Protein AF-A0A972EHL6-F1 (afdb_monomer)

Foldseek 3Di:
DDDDDDDDAAADPQAFEAEVRDTDDPVPDDPPWDWDFDADPRHTRYIYTYDLKDKAKFWWADWDDDPPDQIKTWGAHPVRDIAIAGEDPQEFEEEVNHTDDPVVDDTGWIWMFIAHPRHTNYIYTYGQKDKFKFFFADWDPPPNFTWTFTQTPVRDTDIATEDSQAQEEEPNHGDDSVPADGQWIWIFMDRNRYTRYIYTYKDKDKAKAWFADWDDDDPPAWIWTWGQGPVRDIDIATHHQQAFEEEPNHTDDPVVDDGGWIWMFIDTRRHTRYIYTYQDWDWDKFKAFWQDDDPVQQWTWGLGPVRDIAIEHEDPQEFEAEQVGDTDDSVVDDGGFIKMFTWTDRPVHIYGNYIYTNGDD

Solvent-accessible surface area (backbone atoms only — not comparable to full-atom values): 19802 Å² total; per-residue (Å²): 138,86,76,82,84,82,81,88,66,55,70,44,96,83,40,50,32,24,49,71,85,37,83,49,60,79,86,74,64,56,94,87,55,63,67,51,70,45,72,56,99,71,29,30,49,34,38,46,29,57,68,71,67,43,77,47,63,31,24,33,58,52,72,48,80,43,91,91,49,82,26,34,41,33,35,24,35,94,84,68,51,78,46,74,31,40,51,53,97,77,36,44,38,24,50,77,87,38,84,50,60,78,86,76,61,53,72,51,18,37,31,40,38,34,26,42,94,52,38,37,50,34,36,45,33,41,69,34,60,46,79,48,52,33,31,31,68,42,76,43,72,63,96,80,51,38,32,42,31,30,39,31,82,90,71,48,76,48,76,36,41,45,44,98,80,36,48,42,27,46,73,91,37,82,52,59,79,85,74,63,52,63,45,18,37,34,44,37,35,23,52,69,73,32,29,47,32,40,42,32,33,80,43,74,51,75,51,56,29,28,31,71,45,74,46,80,45,69,87,91,48,51,35,39,36,30,35,35,27,88,88,71,51,72,48,79,45,57,42,49,95,82,36,45,36,26,47,76,90,37,86,48,54,82,87,70,65,55,74,54,23,34,33,43,34,41,28,49,47,80,43,42,49,34,34,44,31,36,86,50,76,43,80,43,78,48,53,29,33,29,71,40,74,37,84,92,73,34,36,39,28,29,39,29,90,86,73,49,77,45,71,33,36,51,58,96,77,40,45,36,27,42,71,87,64,48,80,56,54,76,87,77,60,52,73,55,21,30,35,39,32,40,22,36,39,65,88,84,56,32,37,39,50,31,38,33,35,70,41,81,108

Structure (mmCIF, N/CA/C/O backbone):
data_AF-A0A972EHL6-F1
#
_entry.id   AF-A0A972EHL6-F1
#
loop_
_atom_site.group_PDB
_atom_site.id
_atom_site.type_symbol
_atom_site.label_atom_id
_atom_site.label_alt_id
_atom_site.label_comp_id
_atom_site.label_asym_id
_atom_site.label_entity_id
_atom_site.label_seq_id
_atom_site.pdbx_PDB_ins_code
_atom_site.Cartn_x
_atom_site.Cartn_y
_atom_site.Cartn_z
_atom_site.occupancy
_atom_site.B_iso_or_equiv
_atom_site.auth_seq_id
_atom_site.auth_comp_id
_atom_site.auth_asym_id
_atom_site.auth_atom_id
_atom_site.pdbx_PDB_model_num
ATOM 1 N N . ARG A 1 1 ? 29.181 -8.803 -69.412 1.00 36.09 1 ARG A N 1
ATOM 2 C CA . ARG A 1 1 ? 27.821 -8.243 -69.214 1.00 36.09 1 ARG A CA 1
ATOM 3 C C . ARG A 1 1 ? 26.955 -9.363 -68.641 1.00 36.09 1 ARG A C 1
ATOM 5 O O . ARG A 1 1 ? 26.430 -10.142 -69.418 1.00 36.09 1 ARG A O 1
ATOM 12 N N . GLY A 1 2 ? 26.921 -9.531 -67.318 1.00 37.41 2 GLY A N 1
ATOM 13 C CA . GLY A 1 2 ? 26.070 -10.534 -66.666 1.00 37.41 2 GLY A CA 1
ATOM 14 C C . GLY A 1 2 ? 24.736 -9.889 -66.317 1.00 37.41 2 GLY A C 1
ATOM 15 O O . GLY A 1 2 ? 24.702 -9.031 -65.443 1.00 37.41 2 GLY A O 1
ATOM 16 N N . GLY A 1 3 ? 23.680 -10.210 -67.062 1.00 39.47 3 GLY A N 1
ATOM 17 C CA . GLY A 1 3 ? 22.327 -9.762 -66.738 1.00 39.47 3 GLY A CA 1
ATOM 18 C C . GLY A 1 3 ? 21.777 -10.606 -65.594 1.00 39.47 3 GLY A C 1
ATOM 19 O O . GLY A 1 3 ? 21.871 -11.831 -65.647 1.00 39.47 3 GLY A O 1
ATOM 20 N N . SER A 1 4 ? 21.225 -9.975 -64.558 1.00 49.28 4 SER A N 1
ATOM 21 C CA . SER A 1 4 ? 20.415 -10.695 -63.581 1.00 49.28 4 SER A CA 1
ATOM 22 C C . SER A 1 4 ? 19.128 -11.134 -64.281 1.00 49.28 4 SER A C 1
ATOM 24 O O . SER A 1 4 ? 18.338 -10.303 -64.731 1.00 49.28 4 SER A O 1
ATOM 26 N N . ASN A 1 5 ? 18.923 -12.444 -64.427 1.00 64.94 5 ASN A N 1
ATOM 27 C CA . ASN A 1 5 ? 17.635 -12.950 -64.882 1.00 64.94 5 ASN A CA 1
ATOM 28 C C . ASN A 1 5 ? 16.606 -12.645 -63.792 1.00 64.94 5 ASN A C 1
ATOM 30 O O . ASN A 1 5 ? 16.679 -13.181 -62.688 1.00 64.94 5 ASN A O 1
ATOM 34 N N . ARG A 1 6 ? 15.665 -11.751 -64.099 1.00 73.56 6 ARG A N 1
ATOM 35 C CA . ARG A 1 6 ? 14.461 -11.552 -63.294 1.00 73.56 6 ARG A CA 1
ATOM 36 C C . ARG A 1 6 ? 13.403 -12.534 -63.771 1.00 73.56 6 ARG A C 1
ATOM 38 O O . ARG A 1 6 ? 13.025 -12.499 -64.938 1.00 73.56 6 ARG A O 1
ATOM 45 N N . PHE A 1 7 ? 12.917 -13.356 -62.853 1.00 80.56 7 PHE A N 1
ATOM 46 C CA . PHE A 1 7 ? 11.726 -14.172 -63.040 1.00 80.56 7 PHE A CA 1
ATOM 47 C C . PHE A 1 7 ? 10.584 -13.519 -62.265 1.00 80.56 7 PHE A C 1
ATOM 49 O O . PHE A 1 7 ? 10.786 -13.048 -61.146 1.00 80.56 7 PHE A O 1
ATOM 56 N N . ILE A 1 8 ? 9.414 -13.434 -62.889 1.00 87.00 8 ILE A N 1
ATOM 57 C CA . ILE A 1 8 ? 8.195 -12.916 -62.272 1.00 87.00 8 ILE A CA 1
ATOM 58 C C . ILE A 1 8 ? 7.223 -14.089 -62.237 1.00 87.00 8 ILE A C 1
ATOM 60 O O . ILE A 1 8 ? 6.944 -14.673 -63.282 1.00 87.00 8 ILE A O 1
ATOM 64 N N . HIS A 1 9 ? 6.754 -14.429 -61.042 1.00 89.75 9 HIS A N 1
ATOM 65 C CA . HIS A 1 9 ? 5.778 -15.485 -60.802 1.00 89.75 9 HIS A CA 1
ATOM 66 C C . HIS A 1 9 ? 4.610 -14.907 -60.013 1.00 89.75 9 HIS A C 1
ATOM 68 O O . HIS A 1 9 ? 4.815 -14.066 -59.135 1.00 89.75 9 HIS A O 1
ATOM 74 N N . GLU A 1 10 ? 3.402 -15.358 -60.332 1.00 92.06 10 GLU A N 1
ATOM 75 C CA . GLU A 1 10 ? 2.233 -15.107 -59.495 1.00 92.06 10 GLU A CA 1
ATOM 76 C C . GLU A 1 10 ? 2.292 -16.016 -58.263 1.00 92.06 10 GLU A C 1
ATOM 78 O O . GLU A 1 10 ? 2.801 -17.138 -58.329 1.00 92.06 10 GLU A O 1
ATOM 83 N N . ILE A 1 11 ? 1.811 -15.510 -57.131 1.00 92.56 11 ILE A N 1
ATOM 84 C CA . ILE A 1 11 ? 1.684 -16.280 -55.893 1.00 92.56 11 ILE A CA 1
ATOM 85 C C . ILE A 1 11 ? 0.252 -16.798 -55.846 1.00 92.56 11 ILE A C 1
ATOM 87 O O . ILE A 1 11 ? -0.682 -16.007 -55.991 1.00 92.56 11 ILE A O 1
ATOM 91 N N . ASP A 1 12 ? 0.092 -18.110 -55.684 1.00 94.50 12 ASP A N 1
ATOM 92 C CA . ASP A 1 12 ? -1.223 -18.722 -55.527 1.00 94.50 12 ASP A CA 1
ATOM 93 C C . ASP A 1 12 ? -1.923 -18.138 -54.287 1.00 94.50 12 ASP A C 1
ATOM 95 O O . ASP A 1 12 ? -1.294 -17.908 -53.252 1.00 94.50 12 ASP A O 1
ATOM 99 N N . SER A 1 13 ? -3.229 -17.889 -54.375 1.00 91.19 13 SER A N 1
ATOM 100 C CA . SER A 1 13 ? -4.024 -17.403 -53.242 1.00 91.19 13 SER A CA 1
ATOM 101 C C . SER A 1 13 ? -4.032 -18.358 -52.043 1.00 91.19 13 SER A C 1
ATOM 103 O O . SER A 1 13 ? -4.272 -17.915 -50.923 1.00 91.19 13 SER A O 1
ATOM 105 N N . GLU A 1 14 ? -3.778 -19.648 -52.272 1.00 92.44 14 GLU A N 1
ATOM 106 C CA . GLU A 1 14 ? -3.681 -20.685 -51.241 1.00 92.44 14 GLU A CA 1
ATOM 107 C C . GLU A 1 14 ? -2.227 -21.002 -50.852 1.00 92.44 14 GLU A C 1
ATOM 109 O O . GLU A 1 14 ? -1.981 -21.947 -50.100 1.00 92.44 14 GLU A O 1
ATOM 114 N N . ALA A 1 15 ? -1.252 -20.227 -51.344 1.00 93.06 15 ALA A N 1
ATOM 115 C CA . ALA A 1 15 ? 0.153 -20.498 -51.088 1.00 93.06 15 ALA A CA 1
ATOM 116 C C . ALA A 1 15 ? 0.483 -20.471 -49.589 1.00 93.06 15 ALA A C 1
ATOM 118 O O . ALA A 1 15 ? 0.131 -19.535 -48.864 1.00 93.06 15 ALA A O 1
ATOM 119 N N . VAL A 1 16 ? 1.229 -21.474 -49.121 1.00 93.81 16 VAL A N 1
ATOM 120 C CA . VAL A 1 16 ? 1.653 -21.545 -47.720 1.00 93.81 16 VAL A CA 1
ATOM 121 C C . VAL A 1 16 ? 2.981 -20.818 -47.553 1.00 93.81 16 VAL A C 1
ATOM 123 O O . VAL A 1 16 ? 4.000 -21.177 -48.144 1.00 93.81 16 VAL A O 1
ATOM 126 N N . ILE A 1 17 ? 2.985 -19.781 -46.720 1.00 94.25 17 ILE A N 1
ATOM 127 C CA . ILE A 1 17 ? 4.158 -18.935 -46.502 1.00 94.25 17 ILE A CA 1
ATOM 128 C C . ILE A 1 17 ? 4.665 -19.147 -45.082 1.00 94.25 17 ILE A C 1
ATOM 130 O O . ILE A 1 17 ? 3.914 -19.032 -44.118 1.00 94.25 17 ILE A O 1
ATOM 134 N N . TYR A 1 18 ? 5.958 -19.432 -44.952 1.00 87.44 18 TYR A N 1
ATOM 135 C CA . TYR A 1 18 ? 6.657 -19.526 -43.681 1.00 87.44 18 TYR A CA 1
ATOM 136 C C . TYR A 1 18 ? 7.746 -18.462 -43.588 1.00 87.44 18 TYR A C 1
ATOM 138 O O . TYR A 1 18 ? 8.623 -18.413 -44.447 1.00 87.44 18 TYR A O 1
ATOM 146 N N . ILE A 1 19 ? 7.758 -17.681 -42.508 1.00 84.62 19 ILE A N 1
ATOM 147 C CA . ILE A 1 19 ? 8.884 -16.814 -42.135 1.00 84.62 19 ILE A CA 1
ATOM 148 C C . ILE A 1 19 ? 9.474 -17.352 -40.830 1.00 84.62 19 ILE A C 1
ATOM 150 O O . ILE A 1 19 ? 8.756 -17.515 -39.843 1.00 84.62 19 ILE A O 1
ATOM 154 N N . ASN A 1 20 ? 10.770 -17.682 -40.818 1.00 77.00 20 ASN A N 1
ATOM 155 C CA . ASN A 1 20 ? 11.446 -18.299 -39.663 1.00 77.00 20 ASN A CA 1
ATOM 156 C C . ASN A 1 20 ? 10.717 -19.557 -39.136 1.00 77.00 20 ASN A C 1
ATOM 158 O O . ASN A 1 20 ? 10.619 -19.791 -37.932 1.00 77.00 20 ASN A O 1
ATOM 162 N N . GLY A 1 21 ? 10.164 -20.360 -40.053 1.00 80.69 21 GLY A N 1
ATOM 163 C CA . GLY A 1 21 ? 9.460 -21.608 -39.736 1.00 80.69 21 GLY A CA 1
ATOM 164 C C . GLY A 1 21 ? 8.037 -21.446 -39.186 1.00 80.69 21 GLY A C 1
ATOM 165 O O . GLY A 1 21 ? 7.411 -22.452 -38.861 1.00 80.69 21 GLY A O 1
ATOM 166 N N . ARG A 1 22 ? 7.498 -20.221 -39.099 1.00 77.12 22 ARG A N 1
ATOM 167 C CA . ARG A 1 22 ? 6.109 -19.945 -38.685 1.00 77.12 22 ARG A CA 1
ATOM 168 C C . ARG A 1 22 ? 5.266 -19.502 -39.873 1.00 77.12 22 ARG A C 1
ATOM 170 O O . ARG A 1 22 ? 5.777 -18.773 -40.716 1.00 77.12 22 ARG A O 1
ATOM 177 N N . VAL A 1 23 ? 4.000 -19.923 -39.918 1.00 89.06 23 VAL A N 1
ATOM 178 C CA . VAL A 1 23 ? 3.047 -19.488 -40.953 1.00 89.06 23 VAL A CA 1
ATOM 179 C C . VAL A 1 23 ? 2.919 -17.963 -40.917 1.00 89.06 23 VAL A C 1
ATOM 181 O O . VAL A 1 23 ? 2.804 -17.380 -39.838 1.00 89.06 23 VAL A O 1
ATOM 184 N N . ALA A 1 24 ? 2.967 -17.337 -42.086 1.00 87.69 24 ALA A N 1
ATOM 185 C CA . ALA A 1 24 ? 2.974 -15.894 -42.280 1.00 87.69 24 ALA A CA 1
ATOM 186 C C . ALA A 1 24 ? 2.077 -15.501 -43.462 1.00 87.69 24 ALA A C 1
ATOM 188 O O . ALA A 1 24 ? 1.729 -16.335 -44.294 1.00 87.69 24 ALA A O 1
ATOM 189 N N . ALA A 1 25 ? 1.713 -14.223 -43.533 1.00 89.31 25 ALA A N 1
ATOM 190 C CA . ALA A 1 25 ? 1.002 -13.649 -44.670 1.00 89.31 25 ALA A CA 1
ATOM 191 C C . ALA A 1 25 ? 1.989 -13.121 -45.727 1.00 89.31 25 ALA A C 1
ATOM 193 O O . ALA A 1 25 ? 3.135 -12.787 -45.409 1.00 89.31 25 ALA A O 1
ATOM 194 N N . VAL A 1 26 ? 1.555 -13.019 -46.987 1.00 88.19 26 VAL A N 1
ATOM 195 C CA . VAL A 1 26 ? 2.417 -12.575 -48.100 1.00 88.19 26 VAL A CA 1
ATOM 196 C C . VAL A 1 26 ? 2.911 -11.141 -47.909 1.00 88.19 26 VAL A C 1
ATOM 198 O O . VAL A 1 26 ? 4.036 -10.815 -48.277 1.00 88.19 26 VAL A O 1
ATOM 201 N N . GLU A 1 27 ? 2.115 -10.303 -47.247 1.00 86.19 27 GLU A N 1
ATOM 202 C CA . GLU A 1 27 ? 2.430 -8.912 -46.922 1.00 86.19 27 GLU A CA 1
ATOM 203 C C . GLU A 1 27 ? 3.579 -8.784 -45.912 1.00 86.19 27 GLU A C 1
ATOM 205 O O . GLU A 1 27 ? 4.138 -7.701 -45.749 1.00 86.19 27 GLU A O 1
ATOM 210 N N . GLN A 1 28 ? 3.930 -9.874 -45.222 1.00 82.69 28 GLN A N 1
ATOM 211 C CA . GLN A 1 28 ? 5.040 -9.914 -44.269 1.00 82.69 28 GLN A CA 1
ATOM 212 C C . GLN A 1 28 ? 6.384 -10.242 -44.934 1.00 82.69 28 GLN A C 1
ATOM 214 O O . GLN A 1 28 ? 7.415 -10.175 -44.263 1.00 82.69 28 GLN A O 1
ATOM 219 N N . LEU A 1 29 ? 6.392 -10.597 -46.226 1.00 84.75 29 LEU A N 1
ATOM 220 C CA . LEU A 1 29 ? 7.622 -10.753 -46.998 1.00 84.75 29 LEU A CA 1
ATOM 221 C C . LEU A 1 29 ? 8.191 -9.382 -47.358 1.00 84.75 29 LEU A C 1
ATOM 223 O O . LEU A 1 29 ? 7.496 -8.508 -47.878 1.00 84.75 29 LEU A O 1
ATOM 227 N N . GLU A 1 30 ? 9.487 -9.207 -47.129 1.00 79.00 30 GLU A N 1
ATOM 228 C CA . GLU A 1 30 ? 10.168 -7.944 -47.394 1.00 79.00 30 GLU A CA 1
ATOM 229 C C . GLU A 1 30 ? 10.984 -8.019 -48.685 1.00 79.00 30 GLU A C 1
ATOM 231 O O . GLU A 1 30 ? 11.600 -9.028 -49.034 1.00 79.00 30 GLU A O 1
ATOM 236 N N . LYS A 1 31 ? 11.002 -6.919 -49.440 1.00 75.69 31 LYS A N 1
ATOM 237 C CA . LYS A 1 31 ? 11.790 -6.839 -50.670 1.00 75.69 31 LYS A CA 1
ATOM 238 C C . LYS A 1 31 ? 13.276 -7.013 -50.342 1.00 75.69 31 LYS A C 1
ATOM 240 O O . LYS A 1 31 ? 13.833 -6.228 -49.588 1.00 75.69 31 LYS A O 1
ATOM 245 N N . GLY A 1 32 ? 13.922 -7.983 -50.988 1.00 70.88 32 GLY A N 1
ATOM 246 C CA . GLY A 1 32 ? 15.333 -8.312 -50.749 1.00 70.88 32 GLY A CA 1
ATOM 247 C C . GLY A 1 32 ? 15.538 -9.483 -49.787 1.00 70.88 32 GLY A C 1
ATOM 248 O O . GLY A 1 32 ? 16.651 -9.991 -49.704 1.00 70.88 32 GLY A O 1
ATOM 249 N N . GLN A 1 33 ? 14.472 -9.960 -49.140 1.00 78.69 33 GLN A N 1
ATOM 250 C CA . GLN A 1 33 ? 14.504 -11.162 -48.318 1.00 78.69 33 GLN A CA 1
ATOM 251 C C . GLN A 1 33 ? 14.861 -12.390 -49.164 1.00 78.69 33 GLN A C 1
ATOM 253 O O . GLN A 1 33 ? 14.329 -12.590 -50.261 1.00 78.69 33 GLN A O 1
ATOM 258 N N . ILE A 1 34 ? 15.762 -13.227 -48.648 1.00 75.44 34 ILE A N 1
ATOM 259 C CA . ILE A 1 34 ? 16.083 -14.502 -49.284 1.00 75.44 34 ILE A CA 1
ATOM 260 C C . ILE A 1 34 ? 14.913 -15.453 -49.049 1.00 75.44 34 ILE A C 1
ATOM 262 O O . ILE A 1 34 ? 14.552 -15.767 -47.911 1.00 75.44 34 ILE A O 1
ATOM 266 N N . VAL A 1 35 ? 14.332 -15.926 -50.147 1.00 88.00 35 VAL A N 1
ATOM 267 C CA . VAL A 1 35 ? 13.221 -16.873 -50.128 1.00 88.00 35 VAL A CA 1
ATOM 268 C C . VAL A 1 35 ? 13.583 -18.131 -50.901 1.00 88.00 35 VAL A C 1
ATOM 270 O O . VAL A 1 35 ? 14.264 -18.089 -51.924 1.00 88.00 35 VAL A O 1
ATOM 273 N N . THR A 1 36 ? 13.088 -19.262 -50.419 1.00 89.56 36 THR A N 1
ATOM 274 C CA . THR A 1 36 ? 12.954 -20.487 -51.202 1.00 89.56 36 THR A CA 1
ATOM 275 C C . THR A 1 36 ? 11.487 -20.621 -51.577 1.00 89.56 36 THR A C 1
ATOM 277 O O . THR A 1 36 ? 10.641 -20.653 -50.686 1.00 89.56 36 THR A O 1
ATOM 280 N N . ALA A 1 37 ? 11.185 -20.688 -52.872 1.00 92.06 37 ALA A N 1
ATOM 281 C CA . ALA A 1 37 ? 9.823 -20.845 -53.371 1.00 92.06 37 ALA A CA 1
ATOM 282 C C . ALA A 1 37 ? 9.669 -22.182 -54.108 1.00 92.06 37 ALA A C 1
ATOM 284 O O . ALA A 1 37 ? 10.565 -22.577 -54.860 1.00 92.06 37 ALA A O 1
ATOM 285 N N . VAL A 1 38 ? 8.542 -22.862 -53.905 1.00 94.69 38 VAL A N 1
ATOM 286 C CA . VAL A 1 38 ? 8.113 -23.994 -54.738 1.00 94.69 38 VAL A CA 1
ATOM 287 C C . VAL A 1 38 ? 7.201 -23.442 -55.824 1.00 94.69 38 VAL A C 1
ATOM 289 O O . VAL A 1 38 ? 6.271 -22.694 -55.530 1.00 94.69 38 VAL A O 1
ATOM 292 N N . ILE A 1 39 ? 7.512 -23.766 -57.079 1.00 93.50 39 ILE A N 1
ATOM 293 C CA . ILE A 1 39 ? 6.766 -23.297 -58.247 1.00 93.50 39 ILE A CA 1
ATOM 294 C C . ILE A 1 39 ? 6.160 -24.510 -58.940 1.00 93.50 39 ILE A C 1
ATOM 296 O O . ILE A 1 39 ? 6.892 -25.359 -59.454 1.00 93.50 39 ILE A O 1
ATOM 300 N N . GLU A 1 40 ? 4.835 -24.554 -59.007 1.00 93.06 40 GLU A N 1
ATOM 301 C CA . GLU A 1 40 ? 4.077 -25.585 -59.710 1.00 93.06 40 GLU A CA 1
ATOM 302 C C . GLU A 1 40 ? 3.217 -24.923 -60.786 1.00 93.06 40 GLU A C 1
ATOM 304 O O . GLU A 1 40 ? 2.568 -23.911 -60.550 1.00 93.06 40 GLU A O 1
ATOM 309 N N . ASN A 1 41 ? 3.248 -25.447 -62.015 1.00 90.62 41 ASN A N 1
ATOM 310 C CA . ASN A 1 41 ? 2.484 -24.908 -63.152 1.00 90.62 41 ASN A CA 1
ATOM 311 C C . ASN A 1 41 ? 2.659 -23.392 -63.409 1.00 90.62 41 ASN A C 1
ATOM 313 O O . ASN A 1 41 ? 1.799 -22.758 -64.014 1.00 90.62 41 ASN A O 1
ATOM 317 N N . GLY A 1 42 ? 3.793 -22.815 -62.998 1.00 88.94 42 GLY A N 1
ATOM 318 C CA . GLY A 1 42 ? 4.123 -21.403 -63.211 1.00 88.94 42 GLY A CA 1
ATOM 319 C C . GLY A 1 42 ? 3.716 -20.454 -62.079 1.00 88.94 42 GLY A C 1
ATOM 320 O O . GLY A 1 42 ? 4.130 -19.294 -62.127 1.00 88.94 42 GLY A O 1
ATOM 321 N N . VAL A 1 43 ? 3.005 -20.943 -61.058 1.00 94.12 43 VAL A N 1
ATOM 322 C CA . VAL A 1 43 ? 2.611 -20.191 -59.854 1.00 94.12 43 VAL A CA 1
ATOM 323 C C . VAL A 1 43 ? 3.379 -20.675 -58.624 1.00 94.12 43 VAL A C 1
ATOM 325 O O . VAL A 1 43 ? 3.820 -21.823 -58.568 1.00 94.12 43 VAL A O 1
ATOM 328 N N . ILE A 1 44 ? 3.588 -19.794 -57.648 1.00 95.25 44 ILE A N 1
ATOM 329 C CA . ILE A 1 44 ? 4.235 -20.136 -56.377 1.00 95.25 44 ILE A CA 1
ATOM 330 C C . ILE A 1 44 ? 3.192 -20.729 -55.425 1.00 95.25 44 ILE A C 1
ATOM 332 O O . ILE A 1 44 ? 2.224 -20.046 -55.104 1.00 95.25 44 ILE A O 1
ATOM 336 N N . THR A 1 45 ? 3.421 -21.954 -54.945 1.00 95.62 45 THR A N 1
ATOM 337 C CA . THR A 1 45 ? 2.528 -22.675 -54.012 1.00 95.62 45 THR A CA 1
ATOM 338 C C . THR A 1 45 ? 3.052 -22.699 -52.575 1.00 95.62 45 THR A C 1
ATOM 340 O O . THR A 1 45 ? 2.275 -22.781 -51.630 1.00 95.62 45 THR A O 1
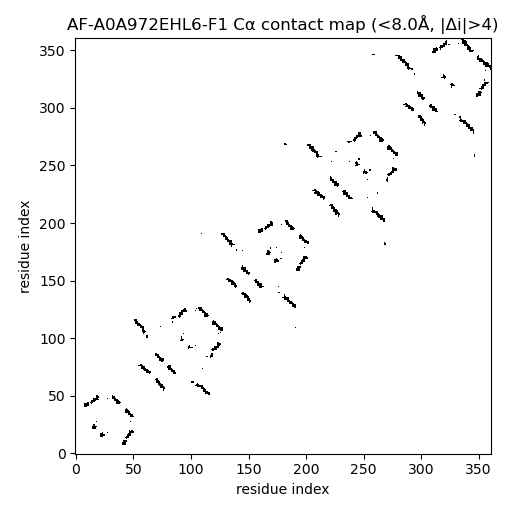ATOM 343 N N . ASP A 1 46 ? 4.366 -22.568 -52.385 1.00 94.50 46 ASP A N 1
ATOM 344 C CA . ASP A 1 46 ? 4.987 -22.499 -51.062 1.00 94.50 46 ASP A CA 1
ATOM 345 C C . ASP A 1 46 ? 6.121 -21.482 -51.054 1.00 94.50 46 ASP A C 1
ATOM 347 O O . ASP A 1 46 ? 6.945 -21.445 -51.973 1.00 94.50 46 ASP A O 1
ATOM 351 N N . ILE A 1 47 ? 6.221 -20.708 -49.974 1.00 93.69 47 ILE A N 1
ATOM 352 C CA . ILE A 1 47 ? 7.347 -19.806 -49.722 1.00 93.69 47 ILE A CA 1
ATOM 353 C C . ILE A 1 47 ? 7.918 -20.105 -48.343 1.00 93.69 47 ILE A C 1
ATOM 355 O O . ILE A 1 47 ? 7.220 -20.069 -47.336 1.00 93.69 47 ILE A O 1
ATOM 359 N N . LYS A 1 48 ? 9.226 -20.342 -48.274 1.00 89.88 48 LYS A N 1
ATOM 360 C CA . LYS A 1 48 ? 9.991 -20.351 -47.028 1.00 89.88 48 LYS A CA 1
ATOM 361 C C . LYS A 1 48 ? 10.981 -19.208 -47.065 1.00 89.88 48 LYS A C 1
ATOM 363 O O . LYS A 1 48 ? 11.896 -19.200 -47.885 1.00 89.88 48 LYS A O 1
ATOM 368 N N . ALA A 1 49 ? 10.804 -18.262 -46.165 1.00 85.81 49 ALA A N 1
ATOM 369 C CA . ALA A 1 49 ? 11.682 -17.129 -45.996 1.00 85.81 49 ALA A CA 1
ATOM 370 C C . ALA A 1 49 ? 12.352 -17.188 -44.622 1.00 85.81 49 ALA A C 1
ATOM 372 O O . ALA A 1 49 ? 11.773 -17.636 -43.626 1.00 85.81 49 ALA A O 1
ATOM 373 N N . LEU A 1 50 ? 13.590 -16.719 -44.570 1.00 69.62 50 LEU A N 1
ATOM 374 C CA . LEU A 1 50 ? 14.263 -16.406 -43.318 1.00 69.62 50 LEU A CA 1
ATOM 375 C C . LEU A 1 50 ? 14.217 -14.893 -43.151 1.00 69.62 50 LEU A C 1
ATOM 377 O O . LEU A 1 50 ? 14.338 -14.156 -44.127 1.00 69.62 50 LEU A O 1
ATOM 381 N N . SER A 1 51 ? 13.946 -14.420 -41.943 1.00 71.00 51 SER A N 1
ATOM 382 C CA . SER A 1 51 ? 14.103 -13.010 -41.615 1.00 71.00 51 SER A CA 1
ATOM 383 C C . SER A 1 51 ? 15.426 -12.856 -40.886 1.00 71.00 51 SER A C 1
ATOM 385 O O . SER A 1 51 ? 15.595 -13.427 -39.811 1.00 71.00 51 SER A O 1
ATOM 387 N N . ASP A 1 52 ? 16.326 -12.056 -41.453 1.00 72.19 52 ASP A N 1
ATOM 388 C CA . ASP A 1 52 ? 17.594 -11.671 -40.820 1.00 72.19 52 ASP A CA 1
ATOM 389 C C . ASP A 1 52 ? 17.398 -10.618 -39.714 1.00 72.19 52 ASP A C 1
ATOM 391 O O . ASP A 1 52 ? 18.367 -10.087 -39.169 1.00 72.19 52 ASP A O 1
ATOM 395 N N . LYS A 1 53 ? 16.137 -10.319 -39.359 1.00 79.19 53 LYS A N 1
ATOM 396 C CA . LYS A 1 53 ? 15.794 -9.440 -38.246 1.00 79.19 53 LYS A CA 1
ATOM 397 C C . LYS A 1 53 ? 16.277 -10.041 -36.936 1.00 79.19 53 LYS A C 1
ATOM 399 O O . LYS A 1 53 ? 15.847 -11.118 -36.523 1.00 79.19 53 LYS A O 1
ATOM 404 N N . LYS A 1 54 ? 17.128 -9.289 -36.260 1.00 88.44 54 LYS A N 1
ATOM 405 C CA . LYS A 1 54 ? 17.636 -9.561 -34.923 1.00 88.44 54 LYS A CA 1
ATOM 406 C C . LYS A 1 54 ? 17.050 -8.548 -33.952 1.00 88.44 54 LYS A C 1
ATOM 408 O O . LYS A 1 54 ? 16.637 -7.458 -34.350 1.00 88.44 54 LYS A O 1
ATOM 413 N N . ILE A 1 55 ? 17.010 -8.933 -32.683 1.00 92.12 55 ILE A N 1
ATOM 414 C CA . ILE A 1 55 ? 16.545 -8.091 -31.585 1.00 92.12 55 ILE A CA 1
ATOM 415 C C . ILE A 1 55 ? 17.687 -7.963 -30.584 1.00 92.12 55 ILE A C 1
ATOM 417 O O . ILE A 1 55 ? 18.315 -8.964 -30.238 1.00 92.12 55 ILE A O 1
ATOM 421 N N . LEU A 1 56 ? 17.958 -6.737 -30.152 1.00 95.44 56 LEU A N 1
ATOM 422 C CA . LEU A 1 56 ? 18.827 -6.436 -29.023 1.00 95.44 56 LEU A CA 1
ATOM 423 C C . LEU A 1 56 ? 18.025 -5.642 -27.994 1.00 95.44 56 LEU A C 1
ATOM 425 O O . LEU A 1 56 ? 17.496 -4.580 -28.316 1.00 95.44 56 LEU A O 1
ATOM 429 N N . GLU A 1 57 ? 17.967 -6.146 -26.770 1.00 96.31 57 GLU A N 1
ATOM 430 C CA . GLU A 1 57 ? 17.485 -5.399 -25.610 1.00 96.31 57 GLU A CA 1
ATOM 431 C C . GLU A 1 57 ? 18.685 -4.783 -24.885 1.00 96.31 57 GLU A C 1
ATOM 433 O O . GLU A 1 57 ? 19.748 -5.401 -24.793 1.00 96.31 57 GLU A O 1
ATOM 438 N N . GLY A 1 58 ? 18.537 -3.556 -24.396 1.00 96.50 58 GLY A N 1
ATOM 439 C CA . GLY A 1 58 ? 19.617 -2.864 -23.708 1.00 96.50 58 GLY A CA 1
ATOM 440 C C . GLY A 1 58 ? 19.255 -1.443 -23.305 1.00 96.50 58 GLY A C 1
ATOM 441 O O . GLY A 1 58 ? 18.087 -1.104 -23.134 1.00 96.50 58 GLY A O 1
ATOM 442 N N . TYR A 1 59 ? 20.277 -0.607 -23.177 1.00 97.25 59 TYR A N 1
ATOM 443 C CA . TYR A 1 59 ? 20.178 0.776 -22.730 1.00 97.25 59 TYR A CA 1
ATOM 444 C C . TYR A 1 59 ? 20.726 1.710 -23.802 1.00 97.25 59 TYR A C 1
ATOM 446 O O . TYR A 1 59 ? 21.834 1.511 -24.316 1.00 97.25 59 TYR A O 1
ATOM 454 N N . PHE A 1 60 ? 19.967 2.747 -24.144 1.00 97.62 60 PHE A N 1
ATOM 455 C CA . PHE A 1 60 ? 20.415 3.771 -25.074 1.00 97.62 60 PHE A CA 1
ATOM 456 C C . PHE A 1 60 ? 21.676 4.447 -24.530 1.00 97.62 60 PHE A C 1
ATOM 458 O O . PHE A 1 60 ? 21.700 4.914 -23.391 1.00 97.62 60 PHE A O 1
ATOM 465 N N . PHE A 1 61 ? 22.738 4.499 -25.335 1.00 95.88 61 PHE A N 1
ATOM 466 C CA . PHE A 1 61 ? 24.006 5.079 -24.902 1.00 95.88 61 PHE A CA 1
ATOM 467 C C . PHE A 1 61 ? 24.231 6.459 -25.514 1.00 95.88 61 PHE A C 1
ATOM 469 O O . PHE A 1 61 ? 24.326 7.443 -24.785 1.00 95.88 61 PHE A O 1
ATOM 476 N N . TYR A 1 62 ? 24.290 6.546 -26.843 1.00 94.19 62 TYR A N 1
ATOM 477 C CA . TYR A 1 62 ? 24.361 7.822 -27.551 1.00 94.19 62 TYR A CA 1
ATOM 478 C C . TYR A 1 62 ? 23.931 7.685 -29.014 1.00 94.19 62 TYR A C 1
ATOM 480 O O . TYR A 1 62 ? 23.935 6.599 -29.599 1.00 94.19 62 TYR A O 1
ATOM 488 N N . TYR A 1 63 ? 23.635 8.829 -29.626 1.00 93.38 63 TYR A N 1
ATOM 489 C CA . TYR A 1 63 ? 23.407 8.978 -31.057 1.00 93.38 63 TYR A CA 1
ATOM 490 C C . TYR A 1 63 ? 24.480 9.888 -31.664 1.00 93.38 63 TYR A C 1
ATOM 492 O O . TYR A 1 63 ? 24.702 11.003 -31.193 1.00 93.38 63 TYR A O 1
ATOM 500 N N . LEU A 1 64 ? 25.150 9.415 -32.715 1.00 88.44 64 LEU A N 1
ATOM 501 C CA . LEU A 1 64 ? 26.081 10.215 -33.506 1.00 88.44 64 LEU A CA 1
ATOM 502 C C . LEU A 1 64 ? 25.375 10.699 -34.765 1.00 88.44 64 LEU A C 1
ATOM 504 O O . LEU A 1 64 ? 25.182 9.942 -35.720 1.00 88.44 64 LEU A O 1
ATOM 508 N N . GLN A 1 65 ? 25.030 11.985 -34.769 1.00 79.62 65 GLN A N 1
ATOM 509 C CA . GLN A 1 65 ? 24.531 12.657 -35.957 1.00 79.62 65 GLN A CA 1
ATOM 510 C C . GLN A 1 65 ? 25.699 12.884 -36.918 1.00 79.62 65 GLN A C 1
ATOM 512 O O . GLN A 1 65 ? 26.587 13.702 -36.674 1.00 79.62 65 GLN A O 1
ATOM 517 N N . GLY A 1 66 ? 25.738 12.115 -38.000 1.00 68.06 66 GLY A N 1
ATOM 518 C CA . GLY A 1 66 ? 26.798 12.249 -38.982 1.00 68.06 66 GLY A CA 1
ATOM 519 C C . GLY A 1 66 ? 26.584 13.488 -39.848 1.00 68.06 66 GLY A C 1
ATOM 520 O O . GLY A 1 66 ? 25.643 13.545 -40.630 1.00 68.06 66 GLY A O 1
ATOM 521 N N . TYR A 1 67 ? 27.468 14.480 -39.724 1.00 57.06 67 TYR A N 1
ATOM 522 C CA . TYR A 1 67 ? 27.531 15.606 -40.670 1.00 57.06 67 TYR A CA 1
ATOM 523 C C . TYR A 1 67 ? 28.093 15.168 -42.041 1.00 57.06 67 TYR A C 1
ATOM 525 O O . TYR A 1 67 ? 27.725 15.741 -43.061 1.00 57.06 67 TYR A O 1
ATOM 533 N N . GLU A 1 68 ? 28.941 14.128 -42.067 1.00 61.16 68 GLU A N 1
ATOM 534 C CA . GLU A 1 68 ? 29.534 13.517 -43.279 1.00 61.16 68 GLU A CA 1
ATOM 535 C C . GLU A 1 68 ? 29.518 11.970 -43.255 1.00 61.16 68 GLU A C 1
ATOM 537 O O . GLU A 1 68 ? 30.036 11.315 -44.158 1.00 61.16 68 GLU A O 1
ATOM 542 N N . GLN A 1 69 ? 28.943 11.367 -42.209 1.00 66.00 69 GLN A N 1
ATOM 543 C CA . GLN A 1 69 ? 28.861 9.913 -42.016 1.00 66.00 69 GLN A CA 1
ATOM 544 C C . GLN A 1 69 ? 27.399 9.480 -41.894 1.00 66.00 69 GLN A C 1
ATOM 546 O O . GLN A 1 69 ? 26.533 10.292 -41.581 1.00 66.00 69 GLN A O 1
ATOM 551 N N . ILE A 1 70 ? 27.115 8.199 -42.131 1.00 76.44 70 ILE A N 1
ATOM 552 C CA . ILE A 1 70 ? 25.768 7.660 -41.907 1.00 76.44 70 ILE A CA 1
ATOM 553 C C . ILE A 1 70 ? 25.487 7.717 -40.395 1.00 76.44 70 ILE A C 1
ATOM 555 O O . ILE A 1 70 ? 26.344 7.263 -39.627 1.00 76.44 70 ILE A O 1
ATOM 559 N N . PRO A 1 71 ? 24.347 8.284 -39.952 1.00 90.75 71 PRO A N 1
ATOM 560 C CA . PRO A 1 71 ? 24.030 8.387 -38.537 1.00 90.75 71 PRO A CA 1
ATOM 561 C C . PRO A 1 71 ? 24.043 7.025 -37.847 1.00 90.75 71 PRO A C 1
ATOM 563 O O . PRO A 1 71 ? 23.618 6.018 -38.416 1.00 90.75 71 PRO A O 1
ATOM 566 N N . ARG A 1 72 ? 24.542 6.993 -36.610 1.00 93.44 72 ARG A N 1
ATOM 567 C CA . ARG A 1 72 ? 24.672 5.755 -35.835 1.00 93.44 72 ARG A CA 1
ATOM 568 C C . ARG A 1 72 ? 24.071 5.900 -34.451 1.00 93.44 72 ARG A C 1
ATOM 570 O O . ARG A 1 72 ? 24.292 6.904 -33.777 1.00 93.44 72 ARG A O 1
ATOM 577 N N . VAL A 1 73 ? 23.366 4.865 -34.016 1.00 95.81 73 VAL A N 1
ATOM 578 C CA . VAL A 1 73 ? 22.903 4.706 -32.635 1.00 95.81 73 VAL A CA 1
ATOM 579 C C . VAL A 1 73 ? 23.774 3.677 -31.927 1.00 95.81 73 VAL A C 1
ATOM 581 O O . VAL A 1 73 ? 24.140 2.660 -32.520 1.00 95.81 73 VAL A O 1
ATOM 584 N N . SER A 1 74 ? 24.131 3.950 -30.674 1.00 96.56 74 SER A N 1
ATOM 585 C CA . SER A 1 74 ? 24.826 3.002 -29.810 1.00 96.56 74 SER A CA 1
ATOM 586 C C . SER A 1 74 ? 23.936 2.575 -28.649 1.00 96.56 74 SER A C 1
ATOM 588 O O . SER A 1 74 ? 23.318 3.413 -27.990 1.00 96.56 74 SER A O 1
ATOM 590 N N . VAL A 1 75 ? 23.888 1.266 -28.408 1.00 97.62 75 VAL A N 1
ATOM 591 C CA . VAL A 1 75 ? 23.121 0.627 -27.334 1.00 97.62 75 VAL A CA 1
ATOM 592 C C . VAL A 1 75 ? 24.050 -0.277 -26.543 1.00 97.62 75 VAL A C 1
ATOM 594 O O . VAL A 1 75 ? 24.836 -1.014 -27.136 1.00 97.62 75 VAL A O 1
ATOM 597 N N . LYS A 1 76 ? 23.971 -0.211 -25.217 1.00 97.62 76 LYS A N 1
ATOM 598 C CA . LYS A 1 76 ? 24.688 -1.113 -24.314 1.00 97.62 76 LYS A CA 1
ATOM 599 C C . LYS A 1 76 ? 23.784 -2.264 -23.907 1.00 97.62 76 LYS A C 1
ATOM 601 O O . LYS A 1 76 ? 22.656 -2.013 -23.498 1.00 97.62 76 LYS A O 1
ATOM 606 N N . ASP A 1 77 ? 24.260 -3.495 -24.025 1.00 94.50 77 ASP A N 1
ATOM 607 C CA . ASP A 1 77 ?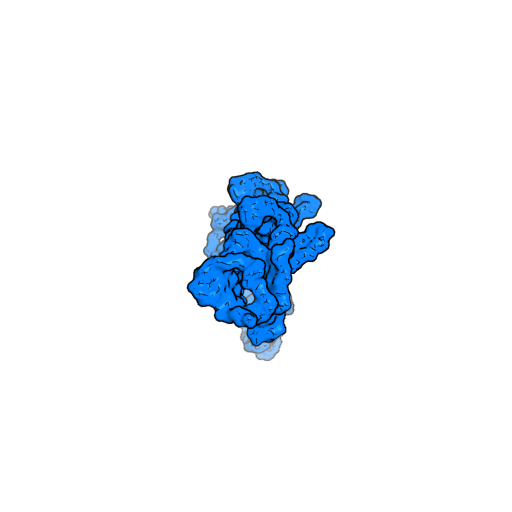 23.519 -4.655 -23.527 1.00 94.50 77 ASP A CA 1
ATOM 608 C C . ASP A 1 77 ? 23.637 -4.803 -21.996 1.00 94.50 77 ASP A C 1
ATOM 610 O O . ASP A 1 77 ? 24.231 -3.973 -21.301 1.00 94.50 77 ASP A O 1
ATOM 614 N N . ASP A 1 78 ? 23.051 -5.867 -21.455 1.00 91.00 78 ASP A N 1
ATOM 615 C CA . ASP A 1 78 ? 23.084 -6.213 -20.031 1.00 91.00 78 ASP A CA 1
ATOM 616 C C . ASP A 1 78 ? 24.493 -6.530 -19.490 1.00 91.00 78 ASP A C 1
ATOM 618 O O . ASP A 1 78 ? 24.710 -6.517 -18.276 1.00 91.00 78 ASP A O 1
ATOM 622 N N . ARG A 1 79 ? 25.464 -6.773 -20.378 1.00 93.12 79 ARG A N 1
ATOM 623 C CA . ARG A 1 79 ? 26.879 -7.025 -20.065 1.00 93.12 79 ARG A CA 1
ATOM 624 C C . ARG A 1 79 ? 27.747 -5.777 -20.258 1.00 93.12 79 ARG A C 1
ATOM 626 O O . ARG A 1 79 ? 28.972 -5.884 -20.207 1.00 93.12 79 ARG A O 1
ATOM 633 N N . ASP A 1 80 ? 27.126 -4.610 -20.446 1.00 92.56 80 ASP A N 1
ATOM 634 C CA . AS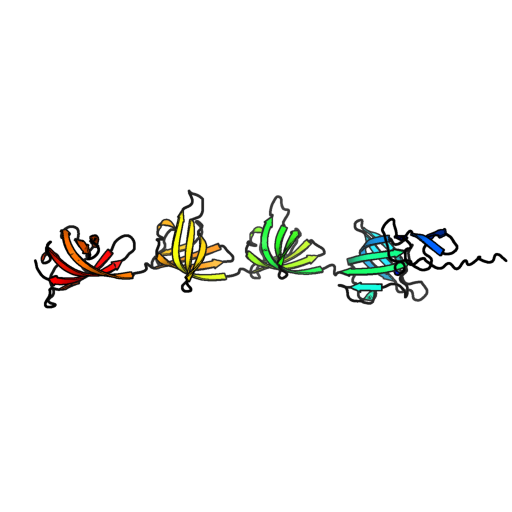P A 1 80 ? 27.771 -3.323 -20.741 1.00 92.56 80 ASP A CA 1
ATOM 635 C C . ASP A 1 80 ? 28.535 -3.301 -22.084 1.00 92.56 80 ASP A C 1
ATOM 637 O O . ASP A 1 80 ? 29.348 -2.406 -22.339 1.00 92.56 80 ASP A O 1
ATOM 641 N N . GLU A 1 81 ? 28.273 -4.266 -22.976 1.00 96.12 81 GLU A N 1
ATOM 642 C CA . GLU A 1 81 ? 28.871 -4.324 -24.309 1.00 96.12 81 GLU A CA 1
ATOM 643 C C . GLU A 1 81 ? 28.155 -3.336 -25.237 1.00 96.12 81 GLU A C 1
ATOM 645 O O . GLU A 1 81 ? 26.930 -3.341 -25.358 1.00 96.12 81 GLU A O 1
ATOM 650 N N . ALA A 1 82 ? 28.921 -2.460 -25.892 1.00 95.75 82 ALA A N 1
ATOM 651 C CA . ALA A 1 82 ? 28.373 -1.445 -26.782 1.00 95.75 82 ALA A CA 1
ATOM 652 C C . ALA A 1 82 ? 28.204 -1.985 -28.208 1.00 95.75 82 ALA A C 1
ATOM 654 O O . ALA A 1 82 ? 29.176 -2.321 -28.885 1.00 95.75 82 ALA A O 1
ATOM 655 N N . HIS A 1 83 ? 26.968 -1.961 -28.690 1.00 96.31 83 HIS A N 1
ATOM 656 C CA . HIS A 1 83 ? 26.582 -2.301 -30.055 1.00 96.31 83 HIS A CA 1
ATOM 657 C C . HIS A 1 83 ? 26.276 -1.018 -30.829 1.00 96.31 83 HIS A C 1
ATOM 659 O O . HIS A 1 83 ? 25.756 -0.055 -30.258 1.00 96.31 83 HIS A O 1
ATOM 665 N N . SER A 1 84 ? 26.621 -0.969 -32.118 1.00 95.25 84 SER A N 1
ATOM 666 C CA . SER A 1 84 ? 26.397 0.206 -32.969 1.00 95.25 84 SER A CA 1
ATOM 667 C C . SER A 1 84 ? 25.650 -0.169 -34.238 1.00 95.25 84 SER A C 1
ATOM 669 O O . SER A 1 84 ? 26.096 -1.040 -34.981 1.00 95.25 84 SER A O 1
ATOM 671 N N . PHE A 1 85 ? 24.567 0.556 -34.504 1.00 94.88 85 PHE A N 1
ATOM 672 C CA . PHE A 1 85 ? 23.685 0.332 -35.643 1.00 94.88 85 PHE A CA 1
ATOM 673 C C . PHE A 1 85 ? 23.571 1.590 -36.504 1.00 94.88 85 PHE A C 1
ATOM 675 O O . PHE A 1 85 ? 23.625 2.711 -35.991 1.00 94.88 85 PHE A O 1
ATOM 682 N N . LEU A 1 86 ? 23.406 1.401 -37.810 1.00 93.06 86 LEU A N 1
ATOM 683 C CA . LEU A 1 86 ? 23.066 2.443 -38.769 1.00 93.06 86 LEU A CA 1
ATOM 684 C C . LEU A 1 86 ? 21.612 2.878 -38.565 1.00 93.06 86 LEU A C 1
ATOM 686 O O . LEU A 1 86 ? 20.705 2.046 -38.520 1.00 93.06 86 LEU A O 1
ATOM 690 N N . LEU A 1 87 ? 21.400 4.188 -38.471 1.00 92.06 87 LEU A N 1
ATOM 691 C CA . LEU A 1 87 ? 20.081 4.804 -38.416 1.00 92.06 87 LEU A CA 1
ATOM 692 C C . LEU A 1 87 ? 19.820 5.518 -39.747 1.00 92.06 87 LEU A C 1
ATOM 694 O O . LEU A 1 87 ? 20.558 6.432 -40.122 1.00 92.06 87 LEU A O 1
ATOM 698 N N . THR A 1 88 ? 18.787 5.087 -40.463 1.00 87.56 88 THR A N 1
ATOM 699 C CA . THR A 1 88 ? 18.441 5.575 -41.805 1.00 87.56 88 THR A CA 1
ATOM 700 C C . THR A 1 88 ? 17.031 6.160 -41.811 1.00 87.56 88 THR A C 1
ATOM 702 O O . THR A 1 88 ? 16.300 6.069 -40.825 1.00 87.56 88 THR A O 1
ATOM 705 N N . ASP A 1 89 ? 16.604 6.715 -42.945 1.00 84.56 89 ASP A N 1
ATOM 706 C CA . ASP A 1 89 ? 15.238 7.229 -43.116 1.00 84.56 89 ASP A CA 1
ATOM 707 C C . ASP A 1 89 ? 14.157 6.131 -43.003 1.00 84.56 89 ASP A C 1
ATOM 709 O O . ASP A 1 89 ? 12.975 6.433 -42.831 1.00 84.56 89 ASP A O 1
ATOM 713 N N . ASN A 1 90 ? 14.542 4.852 -43.093 1.00 81.88 90 ASN A N 1
ATOM 714 C CA . ASN A 1 90 ? 13.631 3.718 -42.920 1.00 81.88 90 ASN A CA 1
ATOM 715 C C . ASN A 1 90 ? 13.452 3.318 -41.448 1.00 81.88 90 ASN A C 1
ATOM 717 O O . ASN A 1 90 ? 12.516 2.581 -41.121 1.00 81.88 90 ASN A O 1
ATOM 721 N N . SER A 1 91 ? 14.339 3.784 -40.568 1.00 89.25 91 SER A N 1
ATOM 722 C CA . SER A 1 91 ? 14.315 3.473 -39.146 1.00 89.25 91 SER A CA 1
ATOM 723 C C . SER A 1 91 ? 13.148 4.171 -38.451 1.00 89.25 91 SER A C 1
ATOM 725 O O . SER A 1 91 ? 12.890 5.357 -38.649 1.00 89.25 91 SER A O 1
ATOM 727 N N . ARG A 1 92 ? 12.442 3.439 -37.586 1.00 95.19 92 ARG A N 1
ATOM 728 C CA . ARG A 1 92 ? 11.330 3.986 -36.795 1.00 95.19 92 ARG A CA 1
ATOM 729 C C . ARG A 1 92 ? 11.676 3.979 -35.316 1.00 95.19 92 ARG A C 1
ATOM 731 O O . ARG A 1 92 ? 12.006 2.928 -34.776 1.00 95.19 92 ARG A O 1
ATOM 738 N N . VAL A 1 93 ? 11.562 5.126 -34.657 1.00 97.44 93 VAL A N 1
ATOM 739 C CA . VAL A 1 93 ? 11.851 5.269 -33.226 1.00 97.44 93 VAL A CA 1
ATOM 740 C C . VAL A 1 93 ? 10.566 5.606 -32.488 1.00 97.44 93 VAL A C 1
ATOM 742 O O . VAL A 1 93 ? 9.832 6.515 -32.880 1.00 97.44 93 VAL A O 1
ATOM 745 N N . TYR A 1 94 ? 10.294 4.856 -31.427 1.00 97.94 94 TYR A N 1
ATOM 746 C CA . TYR A 1 94 ? 9.137 5.040 -30.570 1.00 97.94 94 TYR A CA 1
ATOM 747 C C . TYR A 1 94 ? 9.590 5.207 -29.126 1.00 97.94 94 TYR A C 1
ATOM 749 O O . TYR A 1 94 ? 10.380 4.401 -28.645 1.00 97.94 94 TYR A O 1
ATOM 757 N N . PHE A 1 95 ? 9.049 6.197 -28.425 1.00 97.19 95 PHE A N 1
ATOM 758 C CA . PHE A 1 95 ? 9.206 6.360 -26.984 1.00 97.19 95 PHE A CA 1
ATOM 759 C C . PHE A 1 95 ? 7.831 6.269 -26.332 1.00 97.19 95 PHE A C 1
ATOM 761 O O . PHE A 1 95 ? 6.908 6.992 -26.720 1.00 97.19 95 PHE A O 1
ATOM 768 N N . MET A 1 96 ? 7.664 5.324 -25.403 1.00 95.19 96 MET A N 1
ATOM 769 C CA . MET A 1 96 ? 6.363 4.994 -24.802 1.00 95.19 96 MET A CA 1
ATOM 770 C C . MET A 1 96 ? 5.261 4.779 -25.864 1.00 95.19 96 MET A C 1
ATOM 772 O O . MET A 1 96 ? 4.156 5.318 -25.775 1.00 95.19 96 MET A O 1
ATOM 776 N N . GLY A 1 97 ? 5.598 4.056 -26.939 1.00 95.25 97 GLY A N 1
ATOM 777 C CA . GLY A 1 97 ? 4.693 3.743 -28.052 1.00 95.25 97 GLY A CA 1
ATOM 778 C C . GLY A 1 97 ? 4.391 4.897 -29.021 1.00 95.25 97 GLY A C 1
ATOM 779 O O . GLY A 1 97 ? 3.714 4.682 -30.027 1.00 95.25 97 GLY A O 1
ATOM 780 N N . LYS A 1 98 ? 4.896 6.112 -28.776 1.00 97.38 98 LYS A N 1
ATOM 781 C CA . LYS A 1 98 ? 4.701 7.277 -29.657 1.00 97.38 98 LYS A CA 1
ATOM 782 C C . LYS A 1 98 ? 5.919 7.487 -30.543 1.00 97.38 98 LYS A C 1
ATOM 784 O O . LYS A 1 98 ? 7.041 7.380 -30.065 1.00 97.38 98 LYS A O 1
ATOM 789 N N . ALA A 1 99 ? 5.704 7.794 -31.821 1.00 96.94 99 ALA A N 1
ATOM 790 C CA . ALA A 1 99 ? 6.799 8.086 -32.744 1.00 96.94 99 ALA A CA 1
ATOM 791 C C . ALA A 1 99 ? 7.536 9.367 -32.315 1.00 96.94 99 ALA A C 1
ATOM 793 O O . ALA A 1 99 ? 6.892 10.395 -32.097 1.00 96.94 99 ALA A O 1
ATOM 794 N N . VAL A 1 100 ? 8.862 9.293 -32.207 1.00 97.62 100 VAL A N 1
ATOM 795 C CA . VAL A 1 100 ? 9.744 10.391 -31.769 1.00 97.62 100 VAL A CA 1
ATOM 796 C C . VAL A 1 100 ? 11.015 10.439 -32.617 1.00 97.62 100 VAL A C 1
ATOM 798 O O . VAL A 1 100 ? 11.266 9.538 -33.421 1.00 97.62 100 VAL A O 1
ATOM 801 N N . HIS A 1 101 ? 11.834 11.477 -32.445 1.00 95.31 101 HIS A N 1
ATOM 802 C CA . HIS A 1 101 ? 13.175 11.511 -33.016 1.00 95.31 101 HIS A CA 1
ATOM 803 C C . HIS A 1 101 ? 14.172 10.811 -32.077 1.00 95.31 101 HIS A C 1
ATOM 805 O O . HIS A 1 101 ? 14.009 10.811 -30.862 1.00 95.31 101 HIS A O 1
ATOM 811 N N . ILE A 1 102 ? 15.251 10.232 -32.616 1.00 95.00 102 ILE A N 1
ATOM 812 C CA . ILE A 1 102 ? 16.259 9.530 -31.796 1.00 95.00 102 ILE A CA 1
ATOM 813 C C . ILE A 1 102 ? 16.937 10.444 -30.763 1.00 95.00 102 ILE A C 1
ATOM 815 O O . ILE A 1 102 ? 17.384 9.979 -29.722 1.00 95.00 102 ILE A O 1
ATOM 819 N N . SER A 1 103 ? 16.999 11.750 -31.041 1.00 93.50 103 SER A N 1
ATOM 820 C CA . SER A 1 103 ? 17.543 12.754 -30.117 1.00 93.50 103 SER A CA 1
ATOM 821 C C . SER A 1 103 ? 16.660 13.011 -28.901 1.00 93.50 103 SER A C 1
ATOM 823 O O . SER A 1 103 ? 17.108 13.690 -27.985 1.00 93.50 103 SER A O 1
ATOM 825 N N . ASP A 1 104 ? 15.417 12.530 -28.920 1.00 95.44 104 ASP A N 1
ATOM 826 C CA . ASP A 1 104 ? 14.487 12.669 -27.802 1.00 95.44 104 ASP A CA 1
ATOM 827 C C . ASP A 1 104 ? 14.727 11.581 -26.739 1.00 95.44 104 ASP A C 1
ATOM 829 O O . ASP A 1 104 ? 14.195 11.680 -25.635 1.00 95.44 104 ASP A O 1
ATOM 833 N N . LEU A 1 105 ? 15.533 10.555 -27.059 1.00 96.31 105 LEU A N 1
ATOM 834 C CA . LEU A 1 105 ? 15.947 9.524 -26.109 1.00 96.31 105 LEU A CA 1
ATOM 835 C C . LEU A 1 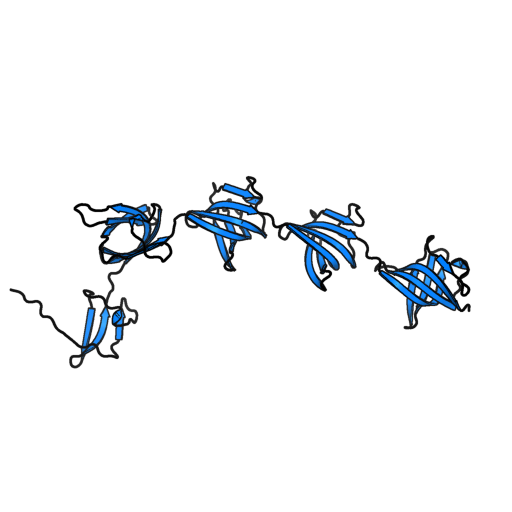105 ? 17.076 10.030 -25.211 1.00 96.31 105 LEU A C 1
ATOM 837 O O . LEU A 1 105 ? 18.023 10.676 -25.670 1.00 96.31 105 LEU A O 1
ATOM 841 N N . ASN A 1 106 ? 17.009 9.671 -23.935 1.00 96.00 106 ASN A N 1
ATOM 842 C CA . ASN A 1 106 ? 18.027 9.989 -22.949 1.00 96.00 106 ASN A CA 1
ATOM 843 C C . ASN A 1 106 ? 18.958 8.801 -22.727 1.00 96.00 106 ASN A C 1
ATOM 845 O O . ASN A 1 106 ? 18.568 7.636 -22.815 1.00 96.00 106 ASN A O 1
ATOM 849 N N . GLN A 1 107 ? 20.215 9.100 -22.401 1.00 96.19 107 GLN A N 1
ATOM 850 C CA . GLN A 1 107 ? 21.171 8.070 -22.013 1.00 96.19 107 GLN A CA 1
ATOM 851 C C . GLN A 1 107 ? 20.622 7.250 -20.834 1.00 96.19 107 GLN A C 1
ATOM 853 O O . GLN A 1 107 ? 20.233 7.807 -19.808 1.00 96.19 107 GLN A O 1
ATOM 858 N N . GLY A 1 108 ? 20.649 5.927 -20.979 1.00 95.62 108 GLY A N 1
ATOM 859 C CA . GLY A 1 108 ? 20.127 4.974 -20.005 1.00 95.62 108 GLY A CA 1
ATOM 860 C C . GLY A 1 108 ? 18.694 4.523 -20.275 1.00 95.62 108 GLY A C 1
ATOM 861 O O . GLY A 1 108 ? 18.289 3.529 -19.687 1.00 95.62 108 GLY A O 1
ATOM 862 N N . ASP A 1 109 ? 17.940 5.177 -21.166 1.00 97.56 109 ASP A N 1
ATOM 863 C CA . ASP A 1 109 ? 16.594 4.713 -21.520 1.00 97.56 109 ASP A CA 1
ATOM 864 C C . ASP A 1 109 ? 16.634 3.256 -21.989 1.00 97.56 109 ASP A C 1
ATOM 866 O O . ASP A 1 109 ? 17.526 2.849 -22.740 1.00 97.56 109 ASP A O 1
ATOM 870 N N . VAL A 1 110 ? 15.673 2.461 -21.524 1.00 96.75 110 VAL A N 1
ATOM 871 C CA . VAL A 1 110 ? 15.571 1.048 -21.888 1.00 96.75 110 VAL A CA 1
ATOM 872 C C . VAL A 1 110 ? 15.116 0.979 -23.332 1.00 96.75 110 VAL A C 1
ATOM 874 O O . VAL A 1 110 ? 14.107 1.584 -23.686 1.00 96.75 110 VAL A O 1
ATOM 877 N N . VAL A 1 111 ? 15.842 0.243 -24.166 1.00 97.62 111 VAL A N 1
ATOM 878 C CA . VAL A 1 111 ? 15.554 0.133 -25.593 1.00 97.62 111 VAL A CA 1
ATOM 879 C C . VAL A 1 111 ? 15.506 -1.311 -26.060 1.00 97.62 111 VAL A C 1
ATOM 881 O O . VAL A 1 111 ? 16.330 -2.142 -25.689 1.00 97.62 111 VAL A O 1
ATOM 884 N N . THR A 1 112 ? 14.560 -1.585 -26.950 1.00 97.62 112 THR A N 1
ATOM 885 C CA . THR A 1 112 ? 14.517 -2.789 -27.778 1.00 97.62 112 THR A CA 1
ATOM 886 C C . THR A 1 112 ? 14.772 -2.382 -29.222 1.00 97.62 112 THR A C 1
ATOM 888 O O . THR A 1 112 ? 13.973 -1.664 -29.828 1.00 97.62 112 THR A O 1
ATOM 891 N N . VAL A 1 113 ? 15.894 -2.825 -29.784 1.00 97.06 113 VAL A N 1
ATOM 892 C CA . VAL A 1 113 ? 16.299 -2.540 -31.163 1.00 97.06 113 VAL A CA 1
ATOM 893 C C . VAL A 1 113 ? 16.023 -3.757 -32.030 1.00 97.06 113 VAL A C 1
ATOM 895 O O . VAL A 1 113 ? 16.626 -4.809 -31.844 1.00 97.06 113 VAL A O 1
ATOM 898 N N . THR A 1 114 ? 15.147 -3.602 -33.017 1.00 94.38 114 THR A N 1
ATOM 899 C CA . THR A 1 114 ? 14.996 -4.552 -34.123 1.00 94.38 114 THR A CA 1
ATOM 900 C C . THR A 1 114 ? 15.832 -4.073 -35.304 1.00 94.38 114 THR A C 1
ATOM 902 O O . THR A 1 114 ? 15.639 -2.947 -35.770 1.00 94.38 114 THR A O 1
ATOM 905 N N . TYR A 1 115 ? 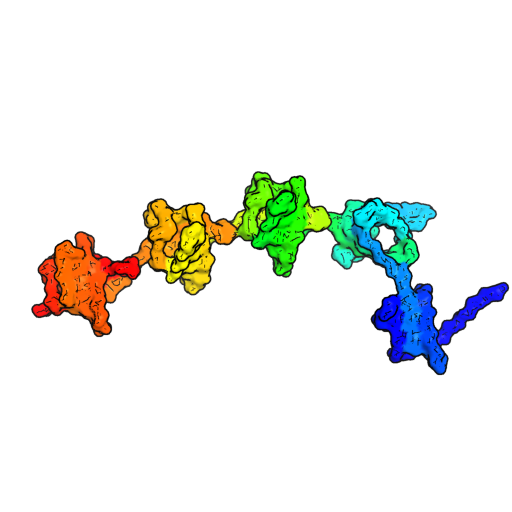16.730 -4.912 -35.813 1.00 91.69 115 TYR A N 1
ATOM 906 C CA . TYR A 1 115 ? 17.679 -4.542 -36.868 1.00 91.69 115 TYR A CA 1
ATOM 907 C C . TYR A 1 115 ? 17.918 -5.687 -37.858 1.00 91.69 115 TYR A C 1
ATOM 909 O O . TYR A 1 115 ? 17.704 -6.850 -37.523 1.00 91.69 115 TYR A O 1
ATOM 917 N N . ILE A 1 116 ? 18.350 -5.359 -39.075 1.00 84.25 116 ILE A N 1
ATOM 918 C CA . ILE A 1 116 ? 18.793 -6.311 -40.105 1.00 84.25 116 ILE A CA 1
ATOM 919 C C . ILE A 1 116 ? 20.247 -5.976 -40.420 1.00 84.25 116 ILE A C 1
ATOM 921 O O . ILE A 1 116 ? 20.551 -4.819 -40.689 1.00 84.25 116 ILE A O 1
ATOM 925 N N . ASP A 1 117 ? 21.138 -6.967 -40.365 1.00 84.19 117 ASP A N 1
ATOM 926 C CA . ASP A 1 117 ? 22.593 -6.767 -40.417 1.00 84.19 117 ASP A CA 1
ATOM 927 C C . ASP A 1 117 ? 23.083 -5.749 -39.375 1.00 84.19 117 ASP A C 1
ATOM 929 O O . ASP A 1 117 ? 23.228 -6.118 -38.208 1.00 84.19 117 ASP A O 1
ATOM 933 N N . ASP A 1 118 ? 23.315 -4.496 -39.770 1.00 87.75 118 ASP A N 1
ATOM 934 C CA . ASP A 1 118 ? 23.609 -3.368 -38.885 1.00 87.75 118 ASP A CA 1
ATOM 935 C C . ASP A 1 118 ? 22.612 -2.201 -39.015 1.00 87.75 118 ASP A C 1
ATOM 937 O O . ASP A 1 118 ? 22.760 -1.215 -38.300 1.00 87.75 118 ASP A O 1
ATOM 941 N N . GLU A 1 119 ? 21.578 -2.293 -39.859 1.00 87.62 119 GLU A N 1
ATOM 942 C CA . GLU A 1 119 ? 20.570 -1.244 -40.064 1.00 87.62 119 GLU A CA 1
ATOM 943 C C . GLU A 1 119 ? 19.361 -1.403 -39.130 1.00 87.62 119 GLU A C 1
ATOM 945 O O . GLU A 1 119 ? 18.720 -2.456 -39.056 1.00 87.62 119 GLU A O 1
ATOM 950 N N . VAL A 1 120 ? 19.010 -0.323 -38.430 1.00 93.38 120 VAL A N 1
ATOM 951 C CA . VAL A 1 120 ? 17.843 -0.271 -37.545 1.00 93.38 120 VAL A CA 1
ATOM 952 C C . VAL A 1 120 ? 16.549 -0.284 -38.350 1.00 93.38 120 VAL A C 1
ATOM 954 O O . VAL A 1 120 ? 16.281 0.611 -39.151 1.00 93.38 120 VAL A O 1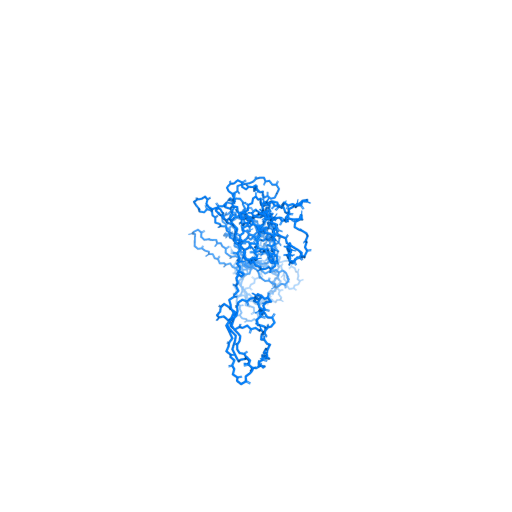
ATOM 957 N N . VAL A 1 121 ? 15.669 -1.226 -38.020 1.00 91.44 121 VAL A N 1
ATOM 958 C CA . VAL A 1 121 ? 14.276 -1.243 -38.484 1.00 91.44 121 VAL A CA 1
ATOM 959 C C . VAL A 1 121 ? 13.387 -0.490 -37.496 1.00 91.44 121 VAL A C 1
ATOM 961 O O . VAL A 1 121 ? 12.582 0.358 -37.886 1.00 91.44 121 VAL A O 1
ATOM 964 N N . LYS A 1 122 ? 13.522 -0.797 -36.202 1.00 94.94 122 LYS A N 1
ATOM 965 C CA . LYS A 1 122 ? 12.672 -0.243 -35.146 1.00 94.94 122 LYS A CA 1
ATOM 966 C C . LYS A 1 122 ? 13.444 -0.104 -33.839 1.00 94.94 122 LYS A C 1
ATOM 968 O O . LYS A 1 122 ? 14.184 -1.012 -33.476 1.00 94.94 122 LYS A O 1
ATOM 973 N N . ILE A 1 123 ? 13.217 0.989 -33.121 1.00 97.75 123 ILE A N 1
ATOM 974 C CA . ILE A 1 123 ? 13.614 1.164 -31.722 1.00 97.75 123 ILE A CA 1
ATOM 975 C C . ILE A 1 123 ? 12.353 1.442 -30.920 1.00 97.75 123 ILE A C 1
ATOM 977 O O . ILE A 1 123 ? 11.593 2.351 -31.255 1.00 97.75 123 ILE A O 1
ATOM 981 N N . GLU A 1 124 ? 12.137 0.660 -29.873 1.00 98.31 124 GLU A N 1
ATOM 982 C CA . GLU A 1 124 ? 11.128 0.925 -28.850 1.00 98.31 124 GLU A CA 1
ATOM 983 C C . GLU A 1 124 ? 11.842 1.280 -27.563 1.00 98.31 124 GLU A C 1
ATOM 985 O O . GLU A 1 124 ? 12.686 0.514 -27.109 1.00 98.31 124 GLU A O 1
ATOM 990 N N . ALA A 1 125 ? 11.529 2.448 -27.018 1.00 97.44 125 ALA A N 1
ATOM 991 C CA . ALA A 1 125 ? 12.198 3.014 -25.869 1.00 97.44 125 ALA A CA 1
ATOM 992 C C . ALA A 1 125 ? 11.213 3.312 -24.735 1.00 97.44 125 ALA A C 1
ATOM 994 O O . ALA A 1 125 ? 10.083 3.763 -24.960 1.00 97.44 125 ALA A O 1
ATOM 995 N N . GLU A 1 126 ? 11.679 3.102 -23.513 1.00 96.44 126 GLU A N 1
ATOM 996 C CA . GLU A 1 126 ? 11.008 3.461 -22.271 1.00 96.44 126 GLU A CA 1
ATOM 997 C C . GLU A 1 126 ? 11.988 4.212 -21.364 1.00 96.44 126 GLU A C 1
ATOM 999 O O . GLU A 1 126 ? 13.193 3.945 -21.415 1.00 96.44 126 GLU A O 1
ATOM 1004 N N . PRO A 1 127 ? 11.505 5.144 -20.526 1.00 96.19 127 PRO A N 1
ATOM 1005 C CA . PRO A 1 127 ? 12.386 5.880 -19.635 1.00 96.19 127 PRO A CA 1
ATOM 1006 C C . PRO A 1 127 ? 13.096 4.933 -18.669 1.00 96.19 127 PRO A C 1
ATOM 1008 O O . PRO A 1 127 ? 12.506 3.960 -18.184 1.00 96.19 127 PRO A O 1
ATOM 1011 N N . LYS A 1 128 ? 14.350 5.262 -18.340 1.00 95.00 128 LYS A N 1
ATOM 1012 C CA . LYS A 1 128 ? 15.067 4.573 -17.258 1.00 95.00 128 LYS A CA 1
ATOM 1013 C C . LYS A 1 128 ? 14.341 4.687 -15.916 1.00 95.00 128 LYS A C 1
ATOM 1015 O O . LYS A 1 128 ? 14.375 3.750 -15.132 1.00 95.00 128 LYS A O 1
ATOM 1020 N N . GLU A 1 129 ? 13.686 5.817 -15.652 1.00 95.69 129 GLU A N 1
ATOM 1021 C CA . GLU A 1 129 ? 12.966 6.081 -14.407 1.00 95.69 129 GLU A CA 1
ATOM 1022 C C . GLU A 1 129 ? 11.460 5.966 -14.627 1.00 95.69 129 GLU A C 1
ATOM 1024 O O . GLU A 1 129 ? 10.920 6.511 -15.593 1.00 95.69 129 GLU A O 1
ATOM 1029 N N . LYS A 1 130 ? 10.774 5.262 -13.725 1.00 94.56 130 LYS A N 1
ATOM 1030 C CA . LYS A 1 130 ? 9.317 5.103 -13.761 1.00 94.56 130 LYS A CA 1
ATOM 1031 C C . LYS A 1 130 ? 8.707 5.490 -12.422 1.00 94.56 130 LYS A C 1
ATOM 1033 O O . LYS A 1 130 ? 9.348 5.384 -11.377 1.00 94.56 130 LYS A O 1
ATOM 1038 N N . TYR A 1 131 ? 7.461 5.943 -12.488 1.00 95.44 131 TYR A N 1
ATOM 1039 C CA . TYR A 1 131 ? 6.681 6.399 -11.346 1.00 95.44 131 TYR A CA 1
ATOM 1040 C C . TYR A 1 131 ? 5.454 5.514 -11.205 1.00 95.44 131 TYR A C 1
ATOM 1042 O O . TYR A 1 131 ? 4.765 5.261 -12.195 1.00 95.44 131 TYR A O 1
ATOM 1050 N N . PHE A 1 132 ? 5.201 5.062 -9.986 1.00 95.94 132 PHE A N 1
ATOM 1051 C CA . PHE A 1 132 ? 4.069 4.210 -9.658 1.00 95.94 132 PHE A CA 1
ATOM 1052 C C . PHE A 1 132 ? 3.379 4.731 -8.404 1.00 95.94 132 PHE A C 1
ATOM 1054 O O . PHE A 1 132 ? 4.037 5.208 -7.480 1.00 95.94 132 PHE A O 1
ATOM 1061 N N . GLU A 1 133 ? 2.062 4.591 -8.376 1.00 96.81 133 GLU A N 1
ATOM 1062 C CA . GLU A 1 133 ? 1.221 4.837 -7.209 1.00 96.81 133 GLU A CA 1
ATOM 1063 C C . GLU A 1 133 ? 0.443 3.553 -6.902 1.00 96.81 133 GLU A C 1
ATOM 1065 O O . GLU A 1 133 ? 0.120 2.771 -7.807 1.00 96.81 133 GLU A O 1
ATOM 1070 N N . GLY A 1 134 ? 0.207 3.284 -5.620 1.00 96.69 134 GLY A N 1
ATOM 1071 C CA . GLY A 1 134 ? -0.523 2.091 -5.213 1.00 96.69 134 GLY A CA 1
ATOM 1072 C C . GLY A 1 134 ? -0.564 1.869 -3.709 1.00 96.69 134 GLY A C 1
ATOM 1073 O O . GLY A 1 134 ? -0.225 2.743 -2.918 1.00 96.69 134 GLY A O 1
ATOM 1074 N N . ILE A 1 135 ? -0.981 0.667 -3.310 1.00 96.62 135 ILE A N 1
ATOM 1075 C CA . ILE A 1 135 ? -1.141 0.268 -1.905 1.00 96.62 135 ILE A CA 1
ATOM 1076 C C . ILE A 1 135 ? -0.252 -0.936 -1.608 1.00 96.62 135 ILE A C 1
ATOM 1078 O O . ILE A 1 135 ? -0.297 -1.940 -2.325 1.00 96.62 135 ILE A O 1
ATOM 1082 N N . VAL A 1 136 ? 0.508 -0.879 -0.514 1.00 96.88 136 VAL A N 1
ATOM 1083 C CA . VAL A 1 136 ? 1.346 -1.999 -0.063 1.00 96.88 136 VAL A CA 1
ATOM 1084 C C . VAL A 1 136 ? 0.466 -3.181 0.350 1.00 96.88 136 VAL A C 1
ATOM 1086 O O . VAL A 1 136 ? -0.364 -3.067 1.251 1.00 96.88 136 VAL A O 1
ATOM 1089 N N . LYS A 1 137 ? 0.665 -4.342 -0.276 1.00 96.25 137 LYS A N 1
ATOM 1090 C CA . LYS A 1 137 ? -0.036 -5.597 0.047 1.00 96.25 137 LYS A CA 1
ATOM 1091 C C . LYS A 1 137 ? 0.808 -6.559 0.860 1.00 96.25 137 LYS A C 1
ATOM 1093 O O . LYS A 1 137 ? 0.284 -7.234 1.741 1.00 96.25 137 LYS A O 1
ATOM 1098 N N . ALA A 1 138 ? 2.108 -6.592 0.601 1.00 94.94 138 ALA A N 1
ATOM 1099 C CA . ALA A 1 138 ? 3.047 -7.387 1.373 1.00 94.94 138 ALA A CA 1
ATOM 1100 C C . ALA A 1 138 ? 4.443 -6.766 1.337 1.00 94.94 138 ALA A C 1
ATOM 1102 O O . ALA A 1 138 ? 4.771 -5.947 0.475 1.00 94.94 138 ALA A O 1
ATOM 1103 N N . LYS A 1 139 ? 5.283 -7.191 2.281 1.00 94.12 139 LYS A N 1
ATOM 1104 C CA . LYS A 1 139 ? 6.695 -6.821 2.338 1.00 94.12 139 LYS A CA 1
ATOM 1105 C C . LYS A 1 139 ? 7.569 -8.041 2.592 1.00 94.12 139 LYS A C 1
ATOM 1107 O O . LYS A 1 139 ? 7.180 -8.955 3.318 1.00 94.12 139 LYS A O 1
ATOM 1112 N N . ASN A 1 140 ? 8.765 -8.030 2.018 1.00 93.62 140 ASN A N 1
ATOM 1113 C CA . ASN A 1 140 ? 9.832 -8.973 2.315 1.00 93.62 140 ASN A CA 1
ATOM 1114 C C . ASN A 1 140 ? 11.030 -8.200 2.867 1.00 93.62 140 ASN A C 1
ATOM 1116 O O . ASN A 1 140 ? 11.525 -7.286 2.217 1.00 93.62 140 ASN A O 1
ATOM 1120 N N . ASP A 1 141 ? 11.477 -8.571 4.061 1.00 88.31 141 ASP A N 1
ATOM 1121 C CA . ASP A 1 141 ? 12.629 -7.996 4.761 1.00 88.31 141 ASP A CA 1
ATOM 1122 C C . ASP A 1 141 ? 13.689 -9.055 5.114 1.00 88.31 141 ASP A C 1
ATOM 1124 O O . ASP A 1 141 ? 14.581 -8.842 5.944 1.00 88.31 141 ASP A O 1
ATOM 1128 N N . LYS A 1 142 ? 13.619 -10.231 4.482 1.00 85.31 142 LYS A N 1
ATOM 1129 C CA . LYS A 1 142 ? 14.503 -11.351 4.803 1.00 85.31 142 LYS A CA 1
ATOM 1130 C C . LYS A 1 142 ? 15.920 -11.090 4.307 1.00 85.31 142 LYS A C 1
ATOM 1132 O O . LYS A 1 142 ? 16.153 -10.829 3.135 1.00 85.31 142 LYS A O 1
ATOM 1137 N N . LYS A 1 143 ? 16.895 -11.281 5.203 1.00 77.38 143 LYS A N 1
ATOM 1138 C CA . LYS A 1 143 ? 18.340 -11.290 4.891 1.00 77.38 143 LYS A CA 1
ATOM 1139 C C . LYS A 1 143 ? 18.859 -10.005 4.215 1.00 77.38 143 LYS A C 1
ATOM 1141 O O . LYS A 1 143 ? 19.896 -10.051 3.564 1.00 77.38 143 LYS A O 1
ATOM 1146 N N . GLY A 1 144 ? 18.179 -8.871 4.404 1.00 72.50 144 GLY A N 1
ATOM 1147 C CA . GLY A 1 144 ? 18.561 -7.593 3.792 1.00 72.50 144 GLY A CA 1
ATOM 1148 C C . GLY A 1 144 ? 18.164 -7.452 2.319 1.00 72.50 144 GLY A C 1
ATOM 1149 O O . GLY A 1 144 ? 18.561 -6.478 1.687 1.00 72.50 144 GLY A O 1
ATOM 1150 N N . GLU A 1 145 ? 17.386 -8.395 1.781 1.00 86.44 145 GLU A N 1
ATOM 1151 C CA . GLU A 1 145 ? 16.708 -8.247 0.495 1.00 86.44 145 GLU A CA 1
ATOM 1152 C C . GLU A 1 145 ? 15.328 -7.642 0.755 1.00 86.44 145 GLU A C 1
ATOM 1154 O O . GLU A 1 145 ? 14.420 -8.313 1.251 1.00 86.44 145 GLU A O 1
ATOM 1159 N N . TYR A 1 146 ? 15.201 -6.349 0.466 1.00 94.81 146 TYR A N 1
ATOM 1160 C CA . TYR A 1 146 ? 13.966 -5.606 0.662 1.00 94.81 146 TYR A CA 1
ATOM 1161 C C . TYR A 1 146 ? 13.125 -5.632 -0.610 1.00 94.81 146 TYR A C 1
ATOM 1163 O O . TYR A 1 146 ? 13.612 -5.276 -1.682 1.00 94.81 146 TYR A O 1
ATOM 1171 N N . ALA A 1 147 ? 11.862 -6.034 -0.491 1.00 95.75 147 ALA A N 1
ATOM 1172 C CA . ALA A 1 147 ? 10.910 -5.974 -1.595 1.00 95.75 147 ALA A CA 1
ATOM 1173 C C . ALA A 1 147 ? 9.497 -5.633 -1.115 1.00 95.75 147 ALA A C 1
ATOM 1175 O O . ALA A 1 147 ? 9.090 -6.042 -0.024 1.00 95.75 147 ALA A O 1
ATOM 1176 N N . LEU A 1 148 ? 8.749 -4.912 -1.950 1.00 96.44 148 LEU A N 1
ATOM 1177 C CA . LEU A 1 148 ? 7.339 -4.592 -1.736 1.00 96.44 148 LEU A CA 1
ATOM 1178 C C . LEU A 1 148 ? 6.483 -5.245 -2.811 1.00 96.44 148 LEU A C 1
ATOM 1180 O O . LEU A 1 148 ? 6.799 -5.157 -3.994 1.00 96.44 148 LEU A O 1
ATOM 1184 N N . GLU A 1 149 ? 5.384 -5.851 -2.385 1.00 97.25 149 GLU A N 1
ATOM 1185 C CA . GLU A 1 149 ? 4.274 -6.211 -3.258 1.00 97.25 149 GLU A CA 1
ATOM 1186 C C . GLU A 1 149 ? 3.238 -5.090 -3.184 1.00 97.25 149 GLU A C 1
ATOM 1188 O O . GLU A 1 149 ? 2.753 -4.760 -2.096 1.00 97.25 149 GLU A O 1
ATOM 1193 N N . VAL A 1 150 ? 2.927 -4.481 -4.325 1.00 97.50 150 VAL A N 1
ATOM 1194 C CA . VAL A 1 150 ? 2.108 -3.270 -4.413 1.00 97.50 150 VAL A CA 1
ATOM 1195 C C . VAL A 1 150 ? 0.953 -3.516 -5.369 1.00 97.50 150 VAL A C 1
ATOM 1197 O O . VAL A 1 150 ? 1.153 -3.951 -6.501 1.00 97.50 150 VAL A O 1
ATOM 1200 N N . LEU A 1 151 ? -0.262 -3.224 -4.906 1.00 97.50 151 LEU A N 1
ATOM 1201 C CA . LEU A 1 151 ? -1.439 -3.135 -5.759 1.00 97.50 151 LEU A CA 1
ATOM 1202 C C . LEU A 1 151 ? -1.454 -1.752 -6.408 1.00 97.50 151 LEU A C 1
ATOM 1204 O O . LEU A 1 151 ? -1.704 -0.764 -5.718 1.00 97.50 151 LEU A O 1
ATOM 1208 N N . LEU A 1 152 ? -1.199 -1.705 -7.710 1.00 96.38 152 LEU A N 1
ATOM 1209 C CA . LEU A 1 152 ? -1.208 -0.484 -8.506 1.00 96.38 152 LEU A CA 1
ATOM 1210 C C . LEU A 1 152 ? -2.641 -0.033 -8.828 1.00 96.38 152 LEU A C 1
ATOM 1212 O O . LEU A 1 152 ? -3.614 -0.792 -8.711 1.00 96.38 152 LEU A O 1
ATOM 1216 N N . ASP A 1 153 ? -2.777 1.213 -9.272 1.00 90.44 153 ASP A N 1
ATOM 1217 C CA . ASP A 1 153 ? -4.072 1.826 -9.591 1.00 90.44 153 ASP A CA 1
ATOM 1218 C C . ASP A 1 153 ? -4.860 1.096 -10.683 1.00 90.44 153 ASP A C 1
ATOM 1220 O O . ASP A 1 153 ? -6.090 0.983 -10.599 1.00 90.44 153 ASP A O 1
ATOM 1224 N N . ASP A 1 154 ? -4.155 0.532 -11.666 1.00 91.12 154 ASP A N 1
ATOM 1225 C CA . ASP A 1 154 ? -4.720 -0.287 -12.744 1.00 91.12 154 ASP A CA 1
ATOM 1226 C C . ASP A 1 154 ? -5.155 -1.695 -12.287 1.00 91.12 154 ASP A C 1
ATOM 1228 O O . ASP A 1 154 ? -5.603 -2.511 -13.096 1.00 91.12 154 ASP A O 1
ATOM 1232 N N . LYS A 1 155 ? -5.086 -1.951 -10.974 1.00 93.00 155 LYS A N 1
ATOM 1233 C CA . LYS A 1 155 ? -5.433 -3.200 -10.285 1.00 93.00 155 LYS A CA 1
ATOM 1234 C C . LYS A 1 155 ? -4.475 -4.355 -10.549 1.00 93.00 155 LYS A C 1
ATOM 1236 O O . LYS A 1 155 ? -4.778 -5.484 -10.156 1.00 93.00 155 LYS A O 1
ATOM 1241 N N . THR A 1 156 ? -3.325 -4.094 -11.160 1.00 96.00 156 THR A N 1
ATOM 1242 C CA . THR A 1 156 ? -2.242 -5.073 -11.226 1.00 96.00 156 THR A CA 1
ATOM 1243 C C . THR A 1 156 ? -1.474 -5.120 -9.909 1.00 96.00 156 THR A C 1
ATOM 1245 O O . THR A 1 156 ? -1.461 -4.166 -9.131 1.00 96.00 156 THR A O 1
ATOM 1248 N N . VAL A 1 157 ? -0.871 -6.273 -9.626 1.00 96.50 157 VAL A N 1
ATOM 1249 C CA . VAL A 1 157 ? -0.002 -6.456 -8.465 1.00 96.50 157 VAL A CA 1
ATOM 1250 C C . VAL A 1 157 ? 1.413 -6.645 -8.977 1.00 96.50 157 VAL A C 1
ATOM 1252 O O . VAL A 1 157 ? 1.675 -7.580 -9.737 1.00 96.50 157 VAL A O 1
ATOM 1255 N N . GLU A 1 158 ? 2.315 -5.769 -8.551 1.00 95.88 158 GLU A N 1
ATOM 1256 C CA . GLU A 1 158 ? 3.726 -5.825 -8.914 1.00 95.88 158 GLU A CA 1
ATOM 1257 C C . GLU A 1 158 ? 4.614 -6.009 -7.685 1.00 95.88 158 GLU A C 1
ATOM 1259 O O . GLU A 1 158 ? 4.303 -5.550 -6.585 1.00 95.88 158 GLU A O 1
ATOM 1264 N N . ILE A 1 159 ? 5.737 -6.702 -7.888 1.00 96.00 159 ILE A N 1
ATOM 1265 C CA . ILE A 1 159 ? 6.767 -6.892 -6.869 1.00 96.00 159 ILE A CA 1
ATOM 1266 C C . ILE A 1 159 ? 7.980 -6.067 -7.267 1.00 96.00 159 ILE A C 1
ATOM 1268 O O . ILE A 1 159 ? 8.592 -6.298 -8.312 1.00 96.00 159 ILE A O 1
ATOM 1272 N N . PHE A 1 160 ? 8.359 -5.153 -6.386 1.00 95.62 160 PHE A N 1
ATOM 1273 C CA . PHE A 1 160 ? 9.491 -4.271 -6.576 1.00 95.62 160 PHE A CA 1
ATOM 1274 C C . PHE A 1 160 ? 10.599 -4.587 -5.580 1.00 95.62 160 PHE A C 1
ATOM 1276 O O . PHE A 1 160 ? 10.362 -4.633 -4.373 1.00 95.62 160 PHE A O 1
ATOM 1283 N N . ASN A 1 161 ? 11.827 -4.731 -6.075 1.00 95.69 161 ASN A N 1
ATOM 1284 C CA . ASN A 1 161 ? 13.006 -4.766 -5.214 1.00 95.69 161 ASN A CA 1
ATOM 1285 C C . ASN A 1 161 ? 13.361 -3.343 -4.780 1.00 95.69 161 ASN A C 1
ATOM 12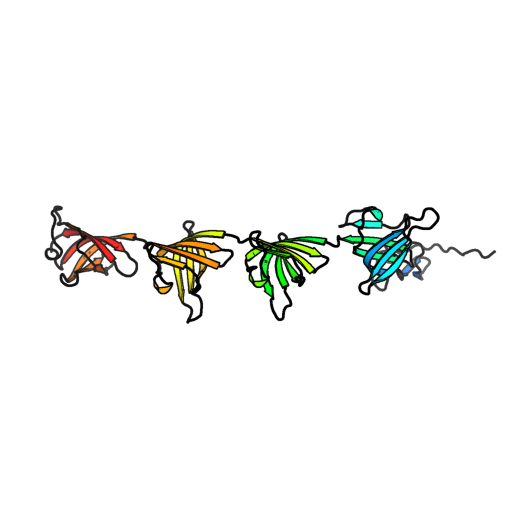87 O O . ASN A 1 161 ? 13.284 -2.413 -5.581 1.00 95.69 161 ASN A O 1
ATOM 1291 N N . VAL A 1 162 ? 13.789 -3.178 -3.534 1.00 96.19 162 VAL A N 1
ATOM 1292 C CA . VAL A 1 162 ? 14.187 -1.886 -2.975 1.00 96.19 162 VAL A CA 1
ATOM 1293 C C . VAL A 1 162 ? 15.700 -1.793 -2.927 1.00 96.19 162 VAL A C 1
ATOM 1295 O O . VAL A 1 162 ? 16.366 -2.650 -2.343 1.00 96.19 162 VAL A O 1
ATOM 1298 N N . ASP A 1 163 ? 16.252 -0.750 -3.550 1.00 95.00 163 ASP A N 1
ATOM 1299 C CA . ASP A 1 163 ? 17.685 -0.496 -3.493 1.00 95.00 163 ASP A CA 1
ATOM 1300 C C . ASP A 1 163 ? 18.123 -0.281 -2.038 1.00 95.00 163 ASP A C 1
ATOM 1302 O O . ASP A 1 163 ? 17.465 0.406 -1.255 1.00 95.00 163 ASP A O 1
ATOM 1306 N N . SER A 1 164 ? 19.281 -0.828 -1.673 1.00 91.06 164 SER A N 1
ATOM 1307 C CA . SER A 1 164 ? 19.871 -0.665 -0.336 1.00 91.06 164 SER A CA 1
ATOM 1308 C C . SER A 1 164 ? 20.105 0.797 0.086 1.00 91.06 164 SER A C 1
ATOM 1310 O O . SER A 1 164 ? 20.263 1.080 1.272 1.00 91.06 164 SER A O 1
ATOM 1312 N N . LYS A 1 165 ? 20.158 1.719 -0.881 1.00 93.69 165 LYS A N 1
ATOM 1313 C CA . LYS A 1 165 ? 20.347 3.165 -0.724 1.00 93.69 165 LYS A CA 1
ATOM 1314 C C . LYS A 1 165 ? 19.092 3.956 -1.095 1.00 93.69 165 LYS A C 1
ATOM 1316 O O . LYS A 1 165 ? 19.180 5.177 -1.237 1.00 93.69 165 LYS A O 1
ATOM 1321 N N . ALA A 1 166 ? 17.954 3.288 -1.284 1.00 96.25 166 ALA A N 1
ATOM 1322 C CA . ALA A 1 166 ? 16.709 3.957 -1.611 1.00 96.25 166 ALA A CA 1
ATOM 1323 C C . ALA A 1 166 ? 16.351 4.997 -0.541 1.00 96.25 166 ALA A C 1
ATOM 1325 O O . ALA A 1 166 ? 16.561 4.797 0.659 1.00 96.25 166 ALA A O 1
ATOM 1326 N N . THR A 1 167 ? 15.790 6.121 -0.975 1.00 98.00 167 THR A N 1
ATOM 1327 C CA . THR A 1 167 ? 15.257 7.122 -0.049 1.00 98.00 167 THR A CA 1
ATOM 1328 C C . THR A 1 167 ? 13.874 6.681 0.409 1.00 98.00 167 THR A C 1
ATOM 1330 O O . THR A 1 167 ? 12.946 6.638 -0.392 1.00 98.00 167 THR A O 1
ATOM 1333 N N . LEU A 1 168 ? 13.726 6.373 1.696 1.00 98.06 168 LEU A N 1
ATOM 1334 C CA . LEU A 1 168 ? 12.464 5.909 2.267 1.00 98.06 168 LEU A CA 1
ATOM 1335 C C . LEU A 1 168 ? 11.854 6.987 3.156 1.00 98.06 168 LEU A C 1
ATOM 1337 O O . LEU A 1 168 ? 12.511 7.511 4.064 1.00 98.06 168 LEU A O 1
ATOM 1341 N N . LYS A 1 169 ? 10.592 7.320 2.892 1.00 98.25 169 LYS A N 1
ATOM 1342 C CA . LYS A 1 169 ? 9.797 8.210 3.732 1.00 98.25 169 LYS A CA 1
ATOM 1343 C C . LYS A 1 169 ? 8.452 7.582 4.060 1.00 98.25 169 LYS A C 1
ATOM 1345 O O . LYS A 1 169 ? 7.871 6.912 3.217 1.00 98.25 169 LYS A O 1
ATOM 1350 N N . ARG A 1 170 ? 7.950 7.861 5.262 1.00 96.88 170 ARG A N 1
ATOM 1351 C CA . ARG A 1 170 ? 6.560 7.625 5.659 1.00 96.88 170 ARG A CA 1
ATOM 1352 C C . ARG A 1 170 ? 6.011 8.894 6.287 1.00 96.88 170 ARG A C 1
ATOM 1354 O O . ARG A 1 170 ? 6.685 9.510 7.117 1.00 96.88 170 ARG A O 1
ATOM 1361 N N . ASP A 1 171 ? 4.848 9.343 5.832 1.00 94.81 171 ASP A N 1
ATOM 1362 C CA . ASP A 1 171 ? 4.210 10.590 6.264 1.00 94.81 171 ASP A CA 1
ATOM 1363 C C . ASP A 1 171 ? 5.190 11.784 6.241 1.00 94.81 171 ASP A C 1
ATOM 1365 O O . ASP A 1 171 ? 5.288 12.584 7.178 1.00 94.81 171 ASP A O 1
ATOM 1369 N N . LYS A 1 172 ? 5.960 11.887 5.145 1.00 91.75 172 LYS A N 1
ATOM 1370 C CA . LYS A 1 172 ? 6.980 12.925 4.881 1.00 91.75 172 LYS A CA 1
ATOM 1371 C C . LYS A 1 172 ? 8.222 12.892 5.786 1.00 91.75 172 LYS A C 1
ATOM 1373 O O . LYS A 1 172 ? 9.045 13.808 5.705 1.00 91.75 172 LYS A O 1
ATOM 1378 N N . ARG A 1 173 ? 8.411 11.865 6.618 1.00 96.25 173 ARG A N 1
ATOM 1379 C CA . ARG A 1 173 ? 9.595 11.696 7.483 1.00 96.25 173 ARG A CA 1
ATOM 1380 C C . ARG A 1 173 ? 10.466 10.553 6.986 1.00 96.25 173 ARG A C 1
ATOM 1382 O O . ARG A 1 173 ? 9.932 9.553 6.530 1.00 96.25 173 ARG A O 1
ATOM 1389 N N . SER A 1 174 ? 11.788 10.694 7.082 1.00 97.50 174 SER A N 1
ATOM 1390 C CA . SER A 1 174 ? 12.716 9.599 6.772 1.00 97.50 174 SER A CA 1
ATOM 1391 C C . SER A 1 174 ? 12.529 8.446 7.753 1.00 97.50 174 SER A C 1
ATOM 1393 O O . SER A 1 174 ? 12.468 8.684 8.961 1.00 97.50 174 SER A O 1
ATOM 1395 N N . VAL A 1 175 ? 12.457 7.226 7.229 1.00 97.19 175 VAL A N 1
ATOM 1396 C CA . VAL A 1 175 ? 12.198 6.003 8.001 1.00 97.19 175 VAL A CA 1
ATOM 1397 C C . VAL A 1 175 ? 13.041 4.833 7.496 1.00 97.19 175 VAL A C 1
ATOM 1399 O O . VAL A 1 175 ? 13.646 4.921 6.427 1.00 97.19 175 VAL A O 1
ATOM 1402 N N . ASP A 1 176 ? 13.061 3.735 8.249 1.00 95.38 176 ASP A N 1
ATOM 1403 C CA . ASP A 1 176 ? 13.612 2.464 7.785 1.00 95.38 176 ASP A CA 1
ATOM 1404 C C . ASP A 1 176 ? 12.552 1.674 6.994 1.00 95.38 176 ASP A C 1
ATOM 1406 O O . ASP A 1 176 ? 11.348 1.873 7.150 1.00 95.38 176 ASP A O 1
ATOM 1410 N N . PHE A 1 177 ? 12.984 0.691 6.197 1.00 94.88 177 PHE A N 1
ATOM 1411 C CA . PHE A 1 177 ? 12.074 -0.174 5.430 1.00 94.88 177 PHE A CA 1
ATOM 1412 C C . PHE A 1 177 ? 11.008 -0.862 6.298 1.00 94.88 177 PHE A C 1
ATOM 1414 O O . PHE A 1 177 ? 9.855 -0.998 5.896 1.00 94.88 177 PHE A O 1
ATOM 1421 N N . LYS A 1 178 ? 11.378 -1.263 7.520 1.00 92.81 178 LYS A N 1
ATOM 1422 C CA . LYS A 1 178 ? 10.470 -1.918 8.474 1.00 92.81 178 LYS A CA 1
ATOM 1423 C C . LYS A 1 178 ? 9.273 -1.044 8.870 1.00 92.81 178 LYS A C 1
ATOM 1425 O O . LYS A 1 178 ? 8.248 -1.610 9.243 1.00 92.81 178 LYS A O 1
ATOM 1430 N N . ASP A 1 179 ? 9.418 0.279 8.799 1.00 93.88 179 ASP A N 1
ATOM 1431 C CA . ASP A 1 179 ? 8.414 1.241 9.255 1.00 93.88 179 ASP A CA 1
ATOM 1432 C C . ASP A 1 179 ? 7.330 1.485 8.195 1.00 93.88 179 ASP A C 1
ATOM 1434 O O . ASP A 1 179 ? 6.265 1.996 8.530 1.00 93.88 179 ASP A O 1
ATOM 1438 N N . ILE A 1 180 ? 7.577 1.100 6.936 1.00 95.00 180 ILE A N 1
ATOM 1439 C CA . ILE A 1 180 ? 6.540 1.027 5.903 1.00 95.00 180 ILE A CA 1
ATOM 1440 C C . ILE A 1 180 ? 5.609 -0.138 6.258 1.00 95.00 180 ILE A C 1
ATOM 1442 O O . ILE A 1 180 ? 6.049 -1.279 6.494 1.00 95.00 180 ILE A O 1
ATOM 1446 N N . LYS A 1 181 ? 4.312 0.159 6.330 1.00 93.12 181 LYS A N 1
ATOM 1447 C CA . LYS A 1 181 ? 3.279 -0.784 6.750 1.00 93.12 181 LYS A CA 1
ATOM 1448 C C . LYS A 1 181 ? 2.501 -1.330 5.561 1.00 93.12 181 LYS A C 1
ATOM 1450 O O . LYS A 1 181 ? 2.389 -0.706 4.510 1.00 93.12 181 LYS A O 1
ATOM 1455 N N . ILE A 1 182 ? 1.938 -2.519 5.758 1.00 93.81 182 ILE A N 1
ATOM 1456 C CA . ILE A 1 182 ? 0.908 -3.042 4.861 1.00 93.81 182 ILE A CA 1
ATOM 1457 C C . ILE A 1 182 ? -0.295 -2.091 4.926 1.00 93.81 182 ILE A C 1
ATOM 1459 O O . ILE A 1 182 ? -0.611 -1.548 5.986 1.00 93.81 182 ILE A O 1
ATOM 1463 N N . GLY A 1 183 ? -0.897 -1.840 3.767 1.00 93.88 183 GLY A N 1
ATOM 1464 C CA . GLY A 1 183 ? -1.997 -0.901 3.591 1.00 93.88 183 GLY A CA 1
ATOM 1465 C C . GLY A 1 183 ? -1.592 0.575 3.519 1.00 93.88 183 GLY A C 1
ATOM 1466 O O . GLY A 1 183 ? -2.470 1.393 3.266 1.00 93.88 183 GLY A O 1
ATOM 1467 N N . ASP A 1 184 ? -0.305 0.925 3.671 1.00 96.62 184 ASP A N 1
ATOM 1468 C CA . ASP A 1 184 ? 0.159 2.277 3.330 1.00 96.62 184 ASP A CA 1
ATOM 1469 C C . ASP A 1 184 ? -0.067 2.530 1.823 1.00 96.62 184 ASP A C 1
ATOM 1471 O O . ASP A 1 184 ? 0.204 1.661 0.982 1.00 96.62 184 ASP A O 1
ATOM 1475 N N . GLU A 1 185 ? -0.516 3.737 1.484 1.00 96.56 185 GLU A N 1
ATOM 1476 C CA . GLU A 1 185 ? -0.471 4.262 0.116 1.00 96.56 185 GLU A CA 1
ATOM 1477 C C . GLU A 1 185 ? 0.960 4.695 -0.200 1.00 96.56 185 GLU A C 1
ATOM 1479 O O . GLU A 1 185 ? 1.642 5.254 0.658 1.00 96.56 185 GLU A O 1
ATOM 1484 N N . VAL A 1 186 ? 1.456 4.418 -1.402 1.00 97.44 186 VAL A N 1
ATOM 1485 C CA . VAL A 1 186 ? 2.860 4.640 -1.759 1.00 97.44 186 VAL A CA 1
ATOM 1486 C C . VAL A 1 186 ? 3.006 5.336 -3.100 1.00 97.44 186 VAL A C 1
ATOM 1488 O O . VAL A 1 186 ? 2.452 4.898 -4.101 1.00 97.44 186 VAL A O 1
ATOM 1491 N N . GLU A 1 187 ? 3.848 6.366 -3.121 1.00 97.56 187 GLU A N 1
ATOM 1492 C CA . GLU A 1 187 ? 4.448 6.927 -4.331 1.00 97.56 187 GLU A CA 1
ATOM 1493 C C . GLU A 1 187 ? 5.844 6.313 -4.496 1.00 97.56 187 GLU A C 1
ATOM 1495 O O . GLU A 1 187 ? 6.707 6.436 -3.615 1.00 97.56 187 GLU A O 1
ATOM 1500 N N . ILE A 1 188 ? 6.079 5.644 -5.619 1.00 97.44 188 ILE A N 1
ATOM 1501 C CA . ILE A 1 188 ? 7.294 4.878 -5.888 1.00 97.44 188 ILE A CA 1
ATOM 1502 C C . ILE A 1 188 ? 8.000 5.449 -7.111 1.00 97.44 188 ILE A C 1
ATOM 1504 O O . ILE A 1 188 ? 7.398 5.626 -8.167 1.00 97.44 188 ILE A O 1
ATOM 1508 N N . VAL A 1 189 ? 9.308 5.662 -6.979 1.00 97.75 189 VAL A N 1
ATOM 1509 C CA . VAL A 1 189 ? 10.206 5.920 -8.107 1.00 97.75 189 VAL A CA 1
ATOM 1510 C C . VAL A 1 189 ? 11.128 4.723 -8.266 1.00 97.75 189 VAL A C 1
ATOM 1512 O O . VAL A 1 189 ? 11.834 4.348 -7.322 1.00 97.75 189 VAL A O 1
ATOM 1515 N N . THR A 1 190 ? 11.136 4.132 -9.456 1.00 96.56 190 THR A N 1
ATOM 1516 C CA . THR A 1 190 ? 12.109 3.105 -9.825 1.00 96.56 190 THR A CA 1
ATOM 1517 C C . THR A 1 190 ? 13.134 3.669 -10.785 1.00 96.56 190 THR A C 1
ATOM 1519 O O . THR A 1 190 ? 12.823 4.515 -11.619 1.00 96.56 190 THR A O 1
ATOM 1522 N N . GLU A 1 191 ? 14.352 3.150 -10.702 1.00 94.88 191 GLU A N 1
ATOM 1523 C CA . GLU A 1 191 ? 15.267 3.125 -11.834 1.00 94.88 191 GLU A CA 1
ATOM 1524 C C . GLU A 1 191 ? 15.279 1.685 -12.358 1.00 94.88 191 GLU A C 1
ATOM 1526 O O . GLU A 1 191 ? 15.554 0.722 -11.635 1.00 94.88 191 GLU A O 1
ATOM 1531 N N . TYR A 1 192 ? 14.864 1.525 -13.610 1.00 89.12 192 TYR A N 1
ATOM 1532 C CA . TYR A 1 192 ? 14.507 0.257 -14.226 1.00 89.12 192 TYR A CA 1
ATOM 1533 C C . TYR A 1 192 ? 13.408 -0.463 -13.423 1.00 89.12 192 TYR A C 1
ATOM 1535 O O . TYR A 1 192 ? 12.254 -0.032 -13.427 1.00 89.12 192 TYR A O 1
ATOM 1543 N N . LYS A 1 193 ? 13.751 -1.548 -12.721 1.00 84.56 193 LYS A N 1
ATOM 1544 C CA . LYS A 1 193 ? 12.832 -2.348 -11.887 1.00 84.56 193 LYS A CA 1
ATOM 1545 C C . LYS A 1 193 ? 13.178 -2.309 -10.396 1.00 84.56 193 LYS A C 1
ATOM 1547 O O . LYS A 1 193 ? 12.620 -3.079 -9.617 1.00 84.56 193 LYS A O 1
ATOM 1552 N N . THR A 1 194 ? 14.102 -1.436 -10.005 1.00 94.44 194 THR A N 1
ATOM 1553 C CA . THR A 1 194 ? 14.551 -1.304 -8.620 1.00 94.44 194 THR A CA 1
ATOM 1554 C C . THR A 1 194 ? 14.117 0.047 -8.084 1.00 94.44 194 THR A C 1
ATOM 1556 O O . THR A 1 194 ? 14.350 1.083 -8.702 1.00 94.44 194 THR A O 1
ATOM 1559 N N . ILE A 1 195 ? 13.479 0.043 -6.924 1.00 97.12 195 ILE A N 1
ATOM 1560 C CA . ILE A 1 195 ? 13.030 1.249 -6.247 1.00 97.12 195 ILE A CA 1
ATOM 1561 C C . ILE A 1 195 ? 14.232 2.041 -5.748 1.00 97.12 195 ILE A C 1
ATOM 1563 O O . ILE A 1 195 ? 15.057 1.523 -4.996 1.00 97.12 195 ILE A O 1
ATOM 1567 N N . THR A 1 196 ? 14.265 3.322 -6.099 1.00 97.69 196 THR A N 1
ATOM 1568 C CA . THR A 1 196 ? 15.253 4.297 -5.622 1.00 97.69 196 THR A CA 1
ATOM 1569 C C . THR A 1 196 ? 14.644 5.296 -4.638 1.00 97.69 196 THR A C 1
ATOM 1571 O O . THR A 1 196 ? 15.368 5.897 -3.840 1.00 97.69 196 THR A O 1
ATOM 1574 N N . SER A 1 197 ? 13.316 5.453 -4.630 1.00 97.88 197 SER A N 1
ATOM 1575 C CA . SER A 1 197 ? 12.599 6.290 -3.665 1.00 97.88 197 SER A CA 1
ATOM 1576 C C . SER A 1 197 ? 11.191 5.764 -3.393 1.00 97.88 197 SER A C 1
ATOM 1578 O O . SER A 1 197 ? 10.487 5.385 -4.326 1.00 97.88 197 SER A O 1
ATOM 1580 N N . ILE A 1 198 ? 10.769 5.804 -2.126 1.00 98.00 198 ILE A N 1
ATOM 1581 C CA . ILE A 1 198 ? 9.390 5.534 -1.690 1.00 98.00 198 ILE A CA 1
ATOM 1582 C C . ILE A 1 198 ? 8.940 6.651 -0.760 1.00 98.00 198 ILE A C 1
ATOM 1584 O O . ILE A 1 198 ? 9.667 7.035 0.163 1.00 98.00 198 ILE A O 1
ATOM 1588 N N . ASN A 1 199 ? 7.719 7.123 -0.967 1.00 97.81 199 ASN A N 1
ATOM 1589 C CA . ASN A 1 199 ? 7.000 7.951 -0.018 1.00 97.81 199 ASN A CA 1
ATOM 1590 C C . ASN A 1 199 ? 5.682 7.256 0.340 1.00 97.81 199 ASN A C 1
ATOM 1592 O O . ASN A 1 199 ? 4.777 7.182 -0.482 1.00 97.81 199 ASN A O 1
ATOM 1596 N N . ALA A 1 200 ? 5.626 6.697 1.545 1.00 97.62 200 ALA A N 1
ATOM 1597 C CA . ALA A 1 200 ? 4.469 6.000 2.085 1.00 97.62 200 ALA A CA 1
ATOM 1598 C C . ALA A 1 200 ? 3.581 6.952 2.897 1.00 97.62 200 ALA A C 1
ATOM 1600 O O . ALA A 1 200 ? 4.079 7.863 3.567 1.00 97.62 200 ALA A O 1
ATOM 1601 N N . PHE A 1 201 ? 2.279 6.711 2.890 1.00 96.19 201 PHE A N 1
ATOM 1602 C CA . PHE A 1 201 ? 1.286 7.493 3.606 1.00 96.19 201 PHE A CA 1
ATOM 1603 C C . PHE A 1 201 ? 0.335 6.567 4.345 1.00 96.19 201 PHE A C 1
ATOM 1605 O O . PHE A 1 201 ? -0.208 5.622 3.772 1.00 96.19 201 PHE A O 1
ATOM 1612 N N . SER A 1 202 ? 0.133 6.861 5.626 1.00 94.75 202 SER A N 1
ATOM 1613 C CA . SER A 1 202 ? -0.854 6.148 6.427 1.00 94.75 202 SER A CA 1
ATOM 1614 C C . SER A 1 202 ? -2.270 6.579 6.041 1.00 94.75 202 SER A C 1
ATOM 1616 O O . SER A 1 202 ? -2.579 7.771 5.969 1.00 94.75 202 SER A O 1
ATOM 1618 N N . ILE A 1 203 ? -3.156 5.608 5.827 1.00 91.81 203 ILE A N 1
ATOM 1619 C CA . ILE A 1 203 ? -4.578 5.862 5.594 1.00 91.81 203 ILE A CA 1
ATOM 1620 C C . ILE A 1 203 ? -5.298 5.722 6.927 1.00 91.81 203 ILE A C 1
ATOM 1622 O O . ILE A 1 203 ? -5.283 4.659 7.535 1.00 91.81 203 ILE A O 1
ATOM 1626 N N . LYS A 1 204 ? -5.955 6.783 7.393 1.00 91.88 204 LYS A N 1
ATOM 1627 C CA . LYS A 1 204 ? -6.720 6.747 8.645 1.00 91.88 204 LYS A CA 1
ATOM 1628 C C . LYS A 1 204 ? -8.208 6.790 8.374 1.00 91.88 204 LYS A C 1
ATOM 1630 O O . LYS A 1 204 ? -8.660 7.555 7.523 1.00 91.88 204 LYS A O 1
ATOM 1635 N N . ARG A 1 205 ? -8.968 6.000 9.125 1.00 94.06 205 ARG A N 1
ATOM 1636 C CA . ARG A 1 205 ? -10.431 6.033 9.090 1.00 94.06 205 ARG A CA 1
ATOM 1637 C C . ARG A 1 205 ? -11.025 5.721 10.453 1.00 94.06 205 ARG A C 1
ATOM 1639 O O . ARG A 1 205 ? -10.414 5.017 11.251 1.00 94.06 205 ARG A O 1
ATOM 1646 N N . THR A 1 206 ? -12.248 6.192 10.644 1.00 94.44 206 THR A N 1
ATOM 1647 C CA . THR A 1 206 ? -13.067 5.878 11.811 1.00 94.44 206 THR A CA 1
ATOM 1648 C C . THR A 1 206 ? -14.216 4.970 11.396 1.00 94.44 206 THR A C 1
ATOM 1650 O O . THR A 1 206 ? -14.789 5.143 10.315 1.00 94.44 206 THR A O 1
ATOM 1653 N N . VAL A 1 207 ? -14.543 3.985 12.229 1.00 95.06 207 VAL A N 1
ATOM 1654 C CA . VAL A 1 207 ? -15.731 3.142 12.062 1.00 95.06 207 VAL A CA 1
ATOM 1655 C C . VAL A 1 207 ? -16.554 3.181 13.335 1.00 95.06 207 VAL A C 1
ATOM 1657 O O . VAL A 1 207 ? -16.055 2.847 14.402 1.00 95.06 207 VAL A O 1
ATOM 1660 N N . GLU A 1 208 ? -17.827 3.527 13.191 1.00 92.88 208 GLU A N 1
ATOM 1661 C CA . GLU A 1 208 ? -18.802 3.529 14.277 1.00 92.88 208 GLU A CA 1
ATOM 1662 C C . GLU A 1 208 ? -19.844 2.427 14.064 1.00 92.88 208 GLU A C 1
ATOM 1664 O O . GLU A 1 208 ? -20.232 2.125 12.926 1.00 92.88 208 GLU A O 1
ATOM 1669 N N . GLY A 1 209 ? -20.312 1.822 15.152 1.00 91.12 209 GLY A N 1
ATOM 1670 C CA . GLY A 1 209 ? -21.361 0.811 15.099 1.00 91.12 209 GLY A CA 1
ATOM 1671 C C . GLY A 1 209 ? -21.480 0.003 16.382 1.00 91.12 209 GLY A C 1
ATOM 1672 O O . GLY A 1 209 ? -21.104 0.458 17.453 1.00 91.12 209 GLY A O 1
ATOM 1673 N N . TYR A 1 210 ? -22.000 -1.218 16.276 1.00 89.75 210 TYR A N 1
ATOM 1674 C CA . TYR A 1 210 ? -22.224 -2.106 17.417 1.00 89.75 210 TYR A CA 1
ATOM 1675 C C . TYR A 1 210 ? -21.437 -3.407 17.294 1.00 89.75 210 TYR A C 1
ATOM 1677 O O . TYR A 1 210 ? -21.439 -4.038 16.234 1.00 89.75 210 TYR A O 1
ATOM 1685 N N . ILE A 1 211 ? -20.837 -3.876 18.392 1.00 92.19 211 ILE A N 1
ATOM 1686 C CA . ILE A 1 211 ? -20.203 -5.201 18.434 1.00 92.19 211 ILE A CA 1
ATOM 1687 C C . ILE A 1 211 ? -21.282 -6.284 18.299 1.00 92.19 211 ILE A C 1
ATOM 1689 O O . ILE A 1 211 ? -22.016 -6.583 19.239 1.00 92.19 211 ILE A O 1
ATOM 1693 N N . LYS A 1 212 ? -21.356 -6.929 17.136 1.00 89.06 212 LYS A N 1
ATOM 1694 C CA . LYS A 1 212 ? -22.336 -7.982 16.833 1.00 89.06 212 LYS A CA 1
ATOM 1695 C C . LYS A 1 212 ? -21.840 -9.377 17.190 1.00 89.06 212 LYS A C 1
ATOM 1697 O O . LYS A 1 212 ? -22.630 -10.242 17.567 1.00 89.06 212 LYS A O 1
ATOM 1702 N N . LYS A 1 213 ? -20.541 -9.624 17.014 1.00 87.81 213 LYS A N 1
ATOM 1703 C CA . LYS A 1 213 ? -19.879 -10.895 17.342 1.00 87.81 213 LYS A CA 1
ATOM 1704 C C . LYS A 1 213 ? -18.453 -10.638 17.799 1.00 87.81 213 LYS A C 1
ATOM 1706 O O . LYS A 1 213 ? -17.837 -9.664 17.381 1.00 87.81 213 LYS A O 1
ATOM 1711 N N . MET A 1 214 ? -17.939 -11.553 18.612 1.00 88.69 214 MET A N 1
ATOM 1712 C CA . MET A 1 214 ? -16.542 -11.585 19.030 1.00 88.69 214 MET A CA 1
ATOM 1713 C C . MET A 1 214 ? -16.034 -13.021 18.928 1.00 88.69 214 MET A C 1
ATOM 1715 O O . MET A 1 214 ? -16.728 -13.948 19.355 1.00 88.69 214 MET A O 1
ATOM 1719 N N . ALA A 1 215 ? -14.837 -13.204 18.383 1.00 85.12 215 ALA A N 1
ATOM 1720 C CA . ALA A 1 215 ? -14.104 -14.460 18.414 1.00 85.12 215 ALA A CA 1
ATOM 1721 C C . ALA A 1 215 ? -12.802 -14.241 19.188 1.00 85.12 215 ALA A C 1
ATOM 1723 O O . ALA A 1 215 ? -11.998 -13.374 18.856 1.00 85.12 215 ALA A O 1
ATOM 1724 N N . ILE A 1 216 ? -12.624 -15.009 20.263 1.00 77.94 216 ILE A N 1
ATOM 1725 C CA . ILE A 1 216 ? -11.462 -14.885 21.143 1.00 77.94 216 ILE A CA 1
ATOM 1726 C C . ILE A 1 216 ? -10.438 -15.943 20.736 1.00 77.94 216 ILE A C 1
ATOM 1728 O O . ILE A 1 216 ? -10.678 -17.136 20.938 1.00 77.94 216 ILE A O 1
ATOM 1732 N N . GLY A 1 217 ? -9.307 -15.502 20.184 1.00 68.81 217 GLY A N 1
ATOM 1733 C CA . GLY A 1 217 ? -8.150 -16.359 19.943 1.00 68.81 217 GLY A CA 1
ATOM 1734 C C . GLY A 1 217 ? -7.541 -16.879 21.252 1.00 68.81 217 GLY A C 1
ATOM 1735 O O . GLY A 1 217 ? -7.629 -16.240 22.306 1.00 68.81 217 GLY A O 1
ATOM 1736 N N . GLN A 1 218 ? -6.916 -18.060 21.223 1.00 63.91 218 GLN A N 1
ATOM 1737 C CA . GLN A 1 218 ? -6.127 -18.515 22.375 1.00 63.91 218 GLN A CA 1
ATOM 1738 C C . GLN A 1 218 ? -4.793 -17.764 22.382 1.00 63.91 218 GLN A C 1
ATOM 1740 O O . GLN A 1 218 ? -4.116 -17.706 21.360 1.00 63.91 218 GLN A O 1
ATOM 1745 N N . LYS A 1 219 ? -4.396 -17.190 23.530 1.00 57.62 219 LYS A N 1
ATOM 1746 C CA . LYS A 1 219 ? -3.142 -16.419 23.667 1.00 57.62 219 LYS A CA 1
ATOM 1747 C C . LYS A 1 219 ? -1.973 -17.089 22.916 1.00 57.62 219 LYS A C 1
ATOM 1749 O O . LYS A 1 219 ? -1.712 -18.265 23.181 1.00 57.62 219 LYS A O 1
ATOM 1754 N N . PRO A 1 220 ? -1.207 -16.352 22.088 1.00 57.38 220 PRO A N 1
ATOM 1755 C CA . PRO A 1 220 ? -1.202 -14.895 21.902 1.00 57.38 220 PRO A CA 1
ATOM 1756 C C . PRO A 1 220 ? -2.083 -14.390 20.742 1.00 57.38 220 PRO A C 1
ATOM 1758 O O . PRO A 1 220 ? -1.852 -13.281 20.274 1.00 57.38 220 PRO A O 1
ATOM 1761 N N . GLU A 1 221 ? -3.037 -15.185 20.252 1.00 69.06 221 GLU A N 1
ATOM 1762 C CA . GLU A 1 221 ? -3.839 -14.811 19.083 1.00 69.06 221 GLU A CA 1
ATOM 1763 C C . GLU A 1 221 ? -4.711 -13.564 19.328 1.00 69.06 221 GLU A C 1
ATOM 1765 O O . GLU A 1 221 ? -5.168 -13.337 20.456 1.00 69.06 221 GLU A O 1
ATOM 1770 N N . PRO A 1 222 ? -4.920 -12.748 18.283 1.00 73.50 222 PRO A N 1
ATOM 1771 C CA . PRO A 1 222 ? -5.737 -11.545 18.344 1.00 73.50 222 PRO A CA 1
ATOM 1772 C C . PRO A 1 222 ? -7.220 -11.865 18.585 1.00 73.50 222 PRO A C 1
ATOM 1774 O O . PRO A 1 222 ? -7.671 -13.008 18.467 1.00 73.50 222 PRO A O 1
ATOM 1777 N N . ILE A 1 223 ? -7.991 -10.838 18.943 1.00 84.19 223 ILE A N 1
ATOM 1778 C CA . ILE A 1 223 ? -9.445 -10.945 19.099 1.00 84.19 223 ILE A CA 1
ATOM 1779 C C . ILE A 1 223 ? -10.101 -10.327 17.876 1.00 84.19 223 ILE A C 1
ATOM 1781 O O . ILE A 1 223 ? -9.901 -9.149 17.594 1.00 84.19 223 ILE A O 1
ATOM 1785 N N . GLU A 1 224 ? -10.916 -11.107 17.177 1.00 92.06 224 GLU A N 1
ATOM 1786 C CA . GLU A 1 224 ? -11.719 -10.595 16.073 1.00 92.06 224 GLU A CA 1
ATOM 1787 C C . GLU A 1 224 ? -13.058 -10.085 16.608 1.00 92.06 224 GLU A C 1
ATOM 1789 O O . GLU A 1 224 ? -13.777 -10.799 17.319 1.00 92.06 224 GLU A O 1
ATOM 1794 N N . ILE A 1 225 ? -13.424 -8.861 16.239 1.00 93.19 225 ILE A N 1
ATOM 1795 C CA . ILE A 1 225 ? -14.759 -8.308 16.465 1.00 93.19 225 ILE A CA 1
ATOM 1796 C C . ILE A 1 225 ? -15.456 -8.082 15.128 1.00 93.19 225 ILE A C 1
ATOM 1798 O O . ILE A 1 225 ? -14.836 -7.697 14.140 1.00 93.19 225 ILE A O 1
ATOM 1802 N N . ILE A 1 226 ? -16.766 -8.308 15.094 1.00 94.25 226 ILE A N 1
ATOM 1803 C CA . ILE A 1 226 ? -17.611 -7.919 13.964 1.00 94.25 226 ILE A CA 1
ATOM 1804 C C . ILE A 1 226 ? -18.435 -6.722 14.403 1.00 94.25 226 ILE A C 1
ATOM 1806 O O . ILE A 1 226 ? -19.264 -6.864 15.306 1.00 94.25 226 ILE A O 1
ATOM 1810 N N . VAL A 1 227 ? -18.234 -5.578 13.755 1.00 94.62 227 VAL A N 1
ATOM 1811 C CA . VAL A 1 227 ? -18.995 -4.354 14.022 1.00 94.62 227 VAL A CA 1
ATOM 1812 C C . VAL A 1 227 ? -20.062 -4.182 12.953 1.00 94.62 227 VAL A C 1
ATOM 1814 O O . VAL A 1 227 ? -19.754 -4.147 11.764 1.00 94.62 227 VAL A O 1
ATOM 1817 N N . GLU A 1 228 ? -21.320 -4.091 13.380 1.00 92.62 228 GLU A N 1
ATOM 1818 C CA . GLU A 1 228 ? -22.439 -3.677 12.534 1.00 92.62 228 GLU A CA 1
ATOM 1819 C C . GLU A 1 228 ? -22.554 -2.153 12.564 1.00 92.62 228 GLU A C 1
ATOM 1821 O O . GLU A 1 228 ? -22.851 -1.571 13.606 1.00 92.62 228 GLU A O 1
ATOM 1826 N N . LYS A 1 229 ? -22.308 -1.518 11.422 1.00 89.62 229 LYS A N 1
ATOM 1827 C CA . LYS A 1 229 ? -22.418 -0.073 11.232 1.00 89.62 229 LYS A CA 1
ATOM 1828 C C . LYS A 1 229 ? -23.882 0.357 11.226 1.00 89.62 229 LYS A C 1
ATOM 1830 O O . LYS A 1 229 ? -24.787 -0.444 10.989 1.00 89.62 229 LYS A O 1
ATOM 1835 N N . TYR A 1 230 ? -24.123 1.653 11.396 1.00 83.31 230 TYR A N 1
ATOM 1836 C CA . TYR A 1 230 ? -25.481 2.211 11.410 1.00 83.31 230 TYR A CA 1
ATOM 1837 C C . TYR A 1 230 ? -26.260 2.045 10.096 1.00 83.31 230 TYR A C 1
ATOM 1839 O O . TYR A 1 230 ? -27.488 2.113 10.103 1.00 83.31 230 TYR A O 1
ATOM 1847 N N . ASP A 1 231 ? -25.577 1.801 8.976 1.00 82.31 231 ASP A N 1
ATOM 1848 C CA . ASP A 1 231 ? -26.201 1.485 7.684 1.00 82.31 231 ASP A CA 1
ATOM 1849 C C . ASP A 1 231 ? -26.606 0.000 7.539 1.00 82.31 231 ASP A C 1
ATOM 1851 O O . ASP A 1 231 ? -27.151 -0.401 6.509 1.00 82.31 231 ASP A O 1
ATOM 1855 N N . GLY A 1 232 ? -26.360 -0.816 8.571 1.00 82.50 232 GLY A N 1
ATOM 1856 C CA . GLY A 1 232 ? -26.644 -2.249 8.610 1.00 82.50 232 GLY A CA 1
ATOM 1857 C C . GLY A 1 232 ? -25.568 -3.127 7.965 1.00 82.50 232 GLY A C 1
ATOM 1858 O O . GLY A 1 232 ? -25.711 -4.353 7.954 1.00 82.50 232 GLY A O 1
ATOM 1859 N N . THR A 1 233 ? -24.492 -2.546 7.426 1.00 92.25 233 THR A N 1
ATOM 1860 C CA . THR A 1 233 ? -23.337 -3.317 6.950 1.00 92.25 233 THR A CA 1
ATOM 1861 C C . THR A 1 233 ? -22.485 -3.786 8.125 1.00 92.25 233 THR A C 1
ATOM 1863 O O . THR A 1 233 ? -22.471 -3.168 9.185 1.00 92.25 233 THR A O 1
ATOM 1866 N N . ALA A 1 234 ? -21.777 -4.902 7.959 1.00 92.00 234 ALA A N 1
ATOM 1867 C CA . ALA A 1 234 ? -20.907 -5.443 8.994 1.00 92.00 234 ALA A CA 1
ATOM 1868 C C . ALA A 1 234 ? -19.480 -5.596 8.474 1.00 92.00 234 ALA A C 1
ATOM 1870 O O . ALA A 1 234 ? -19.275 -6.008 7.332 1.00 92.00 234 ALA A O 1
ATOM 1871 N N . GLU A 1 235 ? -18.508 -5.290 9.325 1.00 94.69 235 GLU A N 1
ATOM 1872 C CA . GLU A 1 235 ? -17.085 -5.378 9.012 1.00 94.69 235 GLU A CA 1
ATOM 1873 C C . GLU A 1 235 ? -16.336 -6.089 10.148 1.00 94.69 235 GLU A C 1
ATOM 1875 O O . GLU A 1 235 ? -16.739 -6.010 11.311 1.00 94.69 235 GLU A O 1
ATOM 1880 N N . ILE A 1 236 ? -15.297 -6.846 9.791 1.00 94.50 236 ILE A N 1
ATOM 1881 C CA . ILE A 1 236 ? -14.480 -7.628 10.724 1.00 94.50 236 ILE A CA 1
ATOM 1882 C C . ILE A 1 236 ? -13.222 -6.827 11.039 1.00 94.50 236 ILE A C 1
ATOM 1884 O O . ILE A 1 236 ? -12.579 -6.316 10.125 1.00 94.50 236 ILE A O 1
ATOM 1888 N N . PHE A 1 237 ? -12.866 -6.764 12.317 1.00 93.81 237 PHE A N 1
ATOM 1889 C CA . PHE A 1 237 ? -11.679 -6.074 12.797 1.00 93.81 237 PHE A CA 1
ATOM 1890 C C . PHE A 1 237 ? -10.877 -6.959 13.735 1.00 93.81 237 PHE A C 1
ATOM 1892 O O . PHE A 1 237 ? -11.444 -7.659 14.574 1.00 93.81 237 PHE A O 1
ATOM 1899 N N . GLU A 1 238 ? -9.559 -6.878 13.614 1.00 91.75 238 GLU A N 1
ATOM 1900 C CA . GLU A 1 238 ? -8.616 -7.570 14.479 1.00 91.75 238 GLU A CA 1
ATOM 1901 C C . GLU A 1 238 ? -8.107 -6.613 15.567 1.00 91.75 238 GLU A C 1
ATOM 1903 O O . GLU A 1 238 ? -7.574 -5.543 15.274 1.00 91.75 238 GLU A O 1
ATOM 1908 N N . LEU A 1 239 ? -8.282 -6.995 16.833 1.00 91.50 239 LEU A N 1
ATOM 1909 C CA . LEU A 1 239 ? -7.746 -6.284 17.990 1.00 91.50 239 LEU A CA 1
ATOM 1910 C C . LEU A 1 239 ? -6.498 -7.007 18.493 1.00 91.50 239 LEU A C 1
ATOM 1912 O O . LEU A 1 239 ? -6.539 -8.194 18.839 1.00 91.50 239 LEU A O 1
ATOM 1916 N N . THR A 1 240 ? -5.397 -6.269 18.586 1.00 87.94 240 THR A N 1
ATOM 1917 C CA . THR A 1 240 ? -4.112 -6.780 19.076 1.00 87.94 240 THR A CA 1
ATOM 1918 C C . THR A 1 240 ? -3.868 -6.318 20.518 1.00 87.94 240 THR A C 1
ATOM 1920 O O . THR A 1 240 ? -4.560 -5.423 21.009 1.00 87.94 240 THR A O 1
ATOM 1923 N N . PRO A 1 241 ? -2.879 -6.880 21.239 1.00 84.81 241 PRO A N 1
ATOM 1924 C CA . PRO A 1 241 ? -2.499 -6.377 22.562 1.00 84.81 241 PRO A CA 1
ATOM 1925 C C . PRO A 1 241 ? -2.052 -4.906 22.590 1.00 84.81 241 PRO A C 1
ATOM 1927 O O . PRO A 1 241 ? -2.059 -4.304 23.664 1.00 84.81 241 PRO A O 1
ATOM 1930 N N . ASP A 1 242 ? -1.659 -4.350 21.440 1.00 88.19 242 ASP A N 1
ATOM 1931 C CA . ASP A 1 242 ? -1.235 -2.956 21.299 1.00 88.19 242 ASP A CA 1
ATOM 1932 C C . ASP A 1 242 ? -2.414 -2.000 21.044 1.00 88.19 242 ASP A C 1
ATOM 1934 O O . ASP A 1 242 ? -2.259 -0.785 21.186 1.00 88.19 242 ASP A O 1
ATOM 1938 N N . THR A 1 243 ? -3.602 -2.527 20.721 1.00 93.00 243 THR A N 1
ATOM 1939 C CA . THR A 1 243 ? -4.816 -1.724 20.559 1.00 93.00 243 THR A CA 1
ATOM 1940 C C . THR A 1 243 ? -5.208 -1.085 21.894 1.00 93.00 243 THR A C 1
ATOM 1942 O O . THR A 1 243 ? -5.373 -1.759 22.916 1.00 93.00 243 THR A O 1
ATOM 1945 N N . VAL A 1 244 ? -5.382 0.236 21.896 1.00 96.06 244 VAL A N 1
ATOM 1946 C CA . VAL A 1 244 ? -5.810 0.988 23.079 1.00 96.06 244 VAL A CA 1
ATOM 1947 C C . VAL A 1 244 ? -7.327 0.912 23.197 1.00 96.06 244 VAL A C 1
ATOM 1949 O O . VAL A 1 244 ? -8.039 1.326 22.293 1.00 96.06 244 VAL A O 1
ATOM 1952 N N . ILE A 1 245 ? -7.827 0.411 24.325 1.00 95.56 245 ILE A N 1
ATOM 1953 C CA . ILE A 1 245 ? -9.264 0.216 24.536 1.00 95.56 245 ILE A CA 1
ATOM 1954 C C . ILE A 1 245 ? -9.730 1.049 25.722 1.00 95.56 245 ILE A C 1
ATOM 1956 O O . ILE A 1 245 ? -9.070 1.096 26.771 1.00 95.56 245 ILE A O 1
ATOM 1960 N N . ARG A 1 246 ? -10.882 1.688 25.550 1.00 96.62 246 ARG A N 1
ATOM 1961 C CA . ARG A 1 246 ? -11.642 2.333 26.609 1.00 96.62 246 ARG A CA 1
ATOM 1962 C C . ARG A 1 246 ? -13.083 1.850 26.615 1.00 96.62 246 ARG A C 1
ATOM 1964 O O . ARG A 1 246 ? -13.631 1.498 25.575 1.00 96.62 246 ARG A O 1
ATOM 1971 N N . VAL A 1 247 ? -13.648 1.768 27.811 1.00 92.81 247 VAL A N 1
ATOM 1972 C CA . VAL A 1 247 ? -15.066 1.495 28.035 1.00 92.81 247 VAL A CA 1
ATOM 1973 C C . VAL A 1 247 ? -15.568 2.604 28.943 1.00 92.81 247 VAL A C 1
ATOM 1975 O O . VAL A 1 247 ? -15.030 2.760 30.038 1.00 92.81 247 VAL A O 1
ATOM 1978 N N . GLU A 1 248 ? -16.568 3.362 28.496 1.00 89.56 248 GLU A N 1
ATOM 1979 C CA . GLU A 1 248 ? -17.091 4.525 29.226 1.00 89.56 248 GLU A CA 1
ATOM 1980 C C . GLU A 1 248 ? -15.977 5.527 29.591 1.00 89.56 248 GLU A C 1
ATOM 1982 O O . GLU A 1 248 ? -15.856 5.949 30.740 1.00 89.56 248 GLU A O 1
ATOM 1987 N N . GLU A 1 249 ? -15.109 5.865 28.627 1.00 89.56 249 GLU A N 1
ATOM 1988 C CA . GLU A 1 249 ? -13.958 6.773 28.785 1.00 89.56 249 GLU A CA 1
ATOM 1989 C C . GLU A 1 249 ? -12.834 6.262 29.716 1.00 89.56 249 GLU A C 1
ATOM 1991 O O . GLU A 1 249 ? -11.764 6.880 29.816 1.00 89.56 249 GLU A O 1
ATOM 1996 N N . GLU A 1 250 ? -13.008 5.108 30.364 1.00 92.50 250 GLU A N 1
ATOM 1997 C CA . GLU A 1 250 ? -12.014 4.503 31.247 1.00 92.50 250 GLU A CA 1
ATOM 1998 C C . GLU A 1 250 ? -11.140 3.486 30.513 1.00 92.50 250 GLU A C 1
ATOM 2000 O O . GLU A 1 250 ? -11.601 2.715 29.676 1.00 92.50 250 GLU A O 1
ATOM 2005 N N . ARG A 1 251 ? -9.843 3.443 30.847 1.00 93.44 251 ARG A N 1
ATOM 2006 C CA . ARG A 1 251 ? -8.911 2.471 30.257 1.00 93.44 251 ARG A CA 1
ATOM 2007 C C . ARG A 1 251 ? -9.361 1.045 30.575 1.00 93.44 251 ARG A C 1
ATOM 2009 O O . ARG A 1 251 ? -9.403 0.661 31.741 1.00 93.44 251 ARG A O 1
ATOM 2016 N N . ALA A 1 252 ? -9.540 0.249 29.531 1.00 92.38 252 ALA A N 1
ATOM 2017 C CA . ALA A 1 252 ? -10.000 -1.126 29.620 1.00 92.38 252 ALA A CA 1
ATOM 2018 C C . ALA A 1 252 ? -9.089 -2.076 28.825 1.00 92.38 252 ALA A C 1
ATOM 2020 O O . ALA A 1 252 ? -8.137 -1.661 28.154 1.00 92.38 252 ALA A O 1
ATOM 2021 N N . GLY A 1 253 ? -9.346 -3.375 28.941 1.00 88.75 253 GLY A N 1
ATOM 2022 C CA . GLY A 1 253 ? -8.736 -4.416 28.124 1.00 88.75 253 GLY A CA 1
ATOM 2023 C C . GLY A 1 253 ? -9.736 -5.045 27.157 1.00 88.75 253 GLY A C 1
ATOM 2024 O O . GLY A 1 253 ? -10.945 -4.855 27.255 1.00 88.75 253 GLY A O 1
ATOM 2025 N N . ILE A 1 254 ? -9.236 -5.882 26.245 1.00 87.25 254 ILE A N 1
ATOM 2026 C CA . ILE A 1 254 ? -10.095 -6.544 25.250 1.00 87.25 254 ILE A CA 1
ATOM 2027 C C . ILE A 1 254 ? -11.175 -7.423 25.917 1.00 87.25 254 ILE A C 1
ATOM 2029 O O . ILE A 1 254 ? -12.281 -7.567 25.403 1.00 87.25 254 ILE A O 1
ATOM 2033 N N . TYR A 1 255 ? -10.886 -7.969 27.102 1.00 84.56 255 TYR A N 1
ATOM 2034 C CA . TYR A 1 255 ? -11.828 -8.781 27.880 1.00 84.56 255 TYR A CA 1
ATOM 2035 C C . TYR A 1 255 ? -12.945 -7.981 28.559 1.00 84.56 255 TYR A C 1
ATOM 2037 O O . TYR A 1 255 ? -13.821 -8.596 29.166 1.00 84.56 255 TYR A O 1
ATOM 2045 N N . ASP A 1 256 ? -12.938 -6.653 28.471 1.00 87.88 256 ASP A N 1
ATOM 2046 C CA . ASP A 1 256 ? -13.990 -5.790 29.018 1.00 87.88 256 ASP A CA 1
ATOM 2047 C C . ASP A 1 256 ? -15.042 -5.424 27.961 1.00 87.88 256 ASP A C 1
ATOM 2049 O O . ASP A 1 256 ? -16.160 -5.041 28.307 1.00 87.88 256 ASP A O 1
ATOM 2053 N N . LEU A 1 257 ? -14.730 -5.627 26.677 1.00 89.44 257 LEU A N 1
ATOM 2054 C CA . LEU A 1 257 ? -15.682 -5.476 25.579 1.00 89.44 257 LEU A CA 1
ATOM 2055 C C . LEU A 1 257 ? -16.782 -6.545 25.652 1.00 89.44 257 LEU A C 1
ATOM 2057 O O . LEU A 1 257 ? -16.544 -7.698 26.036 1.00 89.44 257 LEU A O 1
ATOM 2061 N N . ARG A 1 258 ? -18.006 -6.174 25.277 1.00 86.94 258 ARG A N 1
ATOM 2062 C CA . ARG A 1 258 ? -19.170 -7.070 25.250 1.00 86.94 258 ARG A CA 1
ATOM 2063 C C . ARG A 1 258 ? -19.951 -6.897 23.956 1.00 86.94 258 ARG A C 1
ATOM 2065 O O . ARG A 1 258 ? -19.852 -5.880 23.276 1.00 86.94 258 ARG A O 1
ATOM 2072 N N . LEU A 1 259 ? -20.760 -7.907 23.642 1.00 87.31 259 LEU A N 1
ATOM 2073 C CA . LEU A 1 259 ? -21.743 -7.806 22.568 1.00 87.31 259 LEU A CA 1
ATOM 2074 C C . LEU A 1 259 ? -22.684 -6.623 22.821 1.00 87.31 259 LEU A C 1
ATOM 2076 O O . LEU A 1 259 ? -23.008 -6.311 23.965 1.00 87.31 259 LEU A O 1
ATOM 2080 N N . ASN A 1 260 ? -23.139 -6.009 21.734 1.00 84.25 260 ASN A N 1
ATOM 2081 C CA . ASN A 1 260 ? -24.021 -4.844 21.686 1.00 84.25 260 ASN A CA 1
ATOM 2082 C C . ASN A 1 260 ? -23.444 -3.538 22.244 1.00 84.25 260 ASN A C 1
ATOM 2084 O O . ASN A 1 260 ? -24.167 -2.544 22.230 1.00 84.25 260 ASN A O 1
ATOM 2088 N N . TYR A 1 261 ? -22.181 -3.496 22.679 1.00 90.25 261 TYR A N 1
ATOM 2089 C CA . TYR A 1 261 ? -21.522 -2.215 22.935 1.00 90.25 261 TYR A CA 1
ATOM 2090 C C . TYR A 1 261 ? -21.484 -1.398 21.645 1.00 90.25 261 TYR A C 1
ATOM 2092 O O . TYR A 1 261 ? -21.177 -1.936 20.575 1.00 90.25 261 TYR A O 1
ATOM 2100 N N . GLU A 1 262 ? -21.836 -0.121 21.759 1.00 89.25 262 GLU A N 1
ATOM 2101 C CA . GLU A 1 262 ? -21.580 0.870 20.722 1.00 89.25 262 GLU A CA 1
ATOM 2102 C C . GLU A 1 262 ? -20.090 1.172 20.734 1.00 89.25 262 GLU A C 1
ATOM 2104 O O . GLU A 1 262 ? -19.509 1.312 21.807 1.00 89.25 262 GLU A O 1
ATOM 2109 N N . VAL A 1 263 ? -19.458 1.196 19.569 1.00 95.38 263 VAL A N 1
ATOM 2110 C CA . VAL A 1 263 ? -18.018 1.381 19.451 1.00 95.38 263 VAL A CA 1
ATOM 2111 C C . VAL A 1 263 ? -17.672 2.403 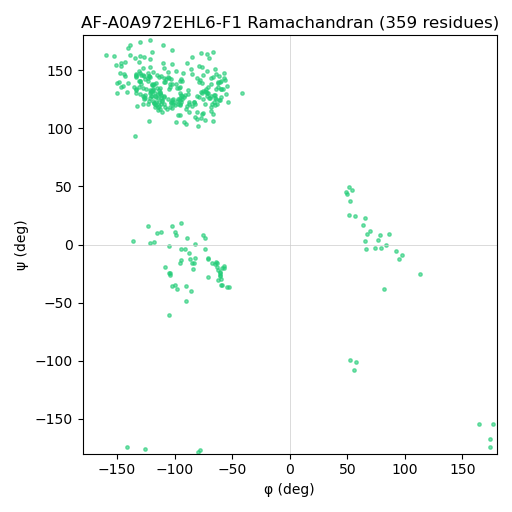18.394 1.00 95.38 263 VAL A C 1
ATOM 2113 O O . VAL A 1 263 ? -18.298 2.444 17.336 1.00 95.38 263 VAL A O 1
ATOM 2116 N N . GLU A 1 264 ? -16.617 3.156 18.675 1.00 96.75 264 GLU A N 1
ATOM 2117 C CA . GLU A 1 264 ? -15.892 3.978 17.716 1.00 96.75 264 GLU A CA 1
ATOM 2118 C C . GLU A 1 264 ? -14.468 3.421 17.598 1.00 96.75 264 GLU A C 1
ATOM 2120 O O . GLU A 1 264 ? -13.737 3.323 18.585 1.00 96.75 264 GLU A O 1
ATOM 2125 N N . LEU A 1 265 ? -14.090 2.999 16.392 1.00 97.38 265 LEU A N 1
ATOM 2126 C CA . LEU A 1 265 ? -12.777 2.442 16.084 1.00 97.38 265 LEU A CA 1
ATOM 2127 C C . LEU A 1 265 ? -11.955 3.463 15.303 1.00 97.38 265 LEU A C 1
ATOM 2129 O O . LEU A 1 265 ? -12.378 3.863 14.219 1.00 97.38 265 LEU A O 1
ATOM 2133 N N . GLU A 1 266 ? -10.754 3.799 15.774 1.00 97.00 266 GLU A N 1
ATOM 2134 C CA . GLU A 1 266 ? -9.751 4.479 14.948 1.00 97.00 266 GLU A CA 1
ATOM 2135 C C . GLU A 1 266 ? -8.815 3.447 14.320 1.00 97.00 266 GLU A C 1
ATOM 2137 O O . GLU A 1 266 ? -8.153 2.665 15.012 1.00 97.00 266 GLU A O 1
ATOM 2142 N N . ILE A 1 267 ? -8.747 3.459 12.992 1.00 94.94 267 ILE A N 1
ATOM 2143 C CA . ILE A 1 267 ? -8.002 2.488 12.196 1.00 94.94 267 ILE A CA 1
ATOM 2144 C C . ILE A 1 267 ? -6.927 3.224 11.405 1.00 94.94 267 ILE A C 1
ATOM 2146 O O . ILE A 1 267 ? -7.202 4.243 10.764 1.00 94.94 267 ILE A O 1
ATOM 2150 N N . GLU A 1 268 ? -5.710 2.688 11.427 1.00 93.50 268 GLU A N 1
ATOM 2151 C CA . GLU A 1 268 ? -4.616 3.087 10.546 1.00 93.50 268 GLU A CA 1
ATOM 2152 C C . GLU A 1 268 ? -4.300 1.925 9.604 1.00 93.50 268 GLU A C 1
ATOM 2154 O O . GLU A 1 268 ? -3.879 0.854 10.036 1.00 93.50 268 GLU A O 1
ATOM 2159 N N . ASN A 1 269 ? -4.503 2.153 8.310 1.00 88.50 269 ASN A N 1
ATOM 2160 C CA . ASN A 1 269 ? -4.491 1.161 7.247 1.00 88.50 269 ASN A CA 1
ATOM 2161 C C . ASN A 1 269 ? -5.529 0.062 7.529 1.00 88.50 269 ASN A C 1
ATOM 2163 O O . ASN A 1 269 ? -6.728 0.293 7.364 1.00 88.50 269 ASN A O 1
ATOM 2167 N N . ASP A 1 270 ? -5.062 -1.084 8.025 1.00 83.50 270 ASP A N 1
ATOM 2168 C CA . ASP A 1 270 ? -5.870 -2.237 8.427 1.00 83.50 270 ASP A CA 1
ATOM 2169 C C . ASP A 1 270 ? -5.723 -2.560 9.933 1.00 83.50 270 ASP A C 1
ATOM 2171 O O . ASP A 1 270 ? -6.314 -3.518 10.425 1.00 83.50 270 ASP A O 1
ATOM 2175 N N . GLU A 1 271 ? -4.957 -1.763 10.688 1.00 89.50 271 GLU A N 1
ATOM 2176 C CA . GLU A 1 271 ? -4.708 -1.963 12.120 1.00 89.50 271 GLU A CA 1
ATOM 2177 C C . GLU A 1 271 ? -5.650 -1.094 12.966 1.00 89.50 271 GLU A C 1
ATOM 2179 O O . GLU A 1 271 ? -5.675 0.133 12.833 1.00 89.50 271 GLU A O 1
ATOM 2184 N N . VAL A 1 272 ? -6.393 -1.711 13.891 1.00 94.56 272 VAL A N 1
ATOM 2185 C CA . VAL A 1 272 ? -7.181 -0.968 14.885 1.00 94.56 272 VAL A CA 1
ATOM 2186 C C . VAL A 1 272 ? -6.248 -0.418 15.959 1.00 94.56 272 VAL A C 1
ATOM 2188 O O . VAL A 1 272 ? -5.680 -1.172 16.757 1.00 94.56 272 VAL A O 1
ATOM 2191 N N . LEU A 1 273 ? -6.110 0.905 16.003 1.00 94.88 273 LEU A N 1
ATOM 2192 C CA . LEU A 1 273 ? -5.271 1.591 16.983 1.00 94.88 273 LEU A CA 1
ATOM 2193 C C . LEU A 1 273 ? -6.024 1.853 18.284 1.00 94.88 273 LEU A C 1
ATOM 2195 O O . LEU A 1 273 ? -5.452 1.715 19.369 1.00 94.88 273 LEU A O 1
ATOM 2199 N N . TRP A 1 274 ? -7.296 2.231 18.171 1.00 96.75 274 TRP A N 1
ATOM 2200 C CA . TRP A 1 274 ? -8.097 2.659 19.306 1.00 96.75 274 TRP A CA 1
ATOM 2201 C C . TRP A 1 274 ? -9.547 2.194 19.205 1.00 96.75 274 TRP A C 1
ATOM 2203 O O . TRP A 1 274 ? -10.107 2.133 18.112 1.00 96.75 274 TRP A O 1
ATOM 2213 N N . VAL A 1 275 ? -10.129 1.873 20.359 1.00 97.38 275 VAL A N 1
ATOM 2214 C CA . VAL A 1 275 ? -11.541 1.526 20.536 1.00 97.38 275 VAL A CA 1
ATOM 2215 C C . VAL A 1 275 ? -12.088 2.316 21.717 1.00 97.38 275 VAL A C 1
ATOM 2217 O O . VAL A 1 275 ? -11.624 2.112 22.842 1.00 97.38 275 VAL A O 1
ATOM 2220 N N . GLU A 1 276 ? -13.094 3.151 21.485 1.00 97.25 276 GLU A N 1
ATOM 2221 C CA . GLU A 1 276 ? -14.031 3.558 22.540 1.00 97.25 276 GLU A CA 1
ATOM 2222 C C . GLU A 1 276 ? -15.225 2.638 22.505 1.00 97.25 276 GLU A C 1
ATOM 2224 O O . GLU A 1 276 ? -15.708 2.296 21.424 1.00 97.25 276 GLU A O 1
ATOM 2229 N N . ALA A 1 277 ? -15.722 2.271 23.676 1.00 94.88 277 ALA A N 1
ATOM 2230 C CA . ALA A 1 277 ? -16.920 1.477 23.782 1.00 94.88 277 ALA A CA 1
ATOM 2231 C C . ALA A 1 277 ? -17.870 2.055 24.826 1.00 94.88 277 ALA A C 1
ATOM 2233 O O . ALA A 1 277 ? -17.479 2.334 25.958 1.00 94.88 277 ALA A O 1
ATOM 2234 N N . TYR A 1 278 ? -19.139 2.148 24.458 1.00 87.12 278 TYR A N 1
ATOM 2235 C CA . TYR A 1 278 ? -20.218 2.593 25.323 1.00 87.12 278 TYR A CA 1
ATOM 2236 C C . TYR A 1 278 ? -21.252 1.483 25.469 1.00 87.12 278 TYR A C 1
ATOM 2238 O O . TYR A 1 278 ? -21.627 0.794 24.510 1.00 87.12 278 TYR A O 1
ATOM 2246 N N . GLN A 1 279 ? -21.728 1.294 26.692 1.00 83.75 279 GLN A N 1
ATOM 2247 C CA . GLN A 1 279 ? -22.818 0.384 26.979 1.00 83.75 279 GLN A CA 1
ATOM 2248 C C . GLN A 1 279 ? -24.080 0.903 26.300 1.00 83.75 279 GLN A C 1
ATOM 2250 O O . GLN A 1 279 ? -24.583 1.990 26.580 1.00 83.75 279 GLN A O 1
ATOM 2255 N N . LYS A 1 280 ? -24.637 0.087 25.409 1.00 69.81 280 LYS A N 1
ATOM 2256 C CA . LYS A 1 280 ? -25.930 0.382 24.811 1.00 69.81 280 LYS A CA 1
ATOM 2257 C C . LYS A 1 280 ? -27.030 0.066 25.817 1.00 69.81 280 LYS A C 1
ATOM 2259 O O . LYS A 1 280 ? -27.327 -1.099 26.071 1.00 69.81 280 LYS A O 1
ATOM 2264 N N . PHE A 1 281 ? -27.674 1.098 26.348 1.00 63.94 281 PHE A N 1
ATOM 2265 C CA . PHE A 1 281 ? -28.895 0.941 27.132 1.00 63.94 281 PHE A CA 1
ATOM 2266 C C . PHE A 1 281 ? -30.082 0.788 26.183 1.00 63.94 281 PHE A C 1
ATOM 2268 O O . PHE A 1 281 ? -30.499 1.749 25.532 1.00 63.94 281 PHE A O 1
ATOM 2275 N N . GLN A 1 282 ? -30.650 -0.414 26.090 1.00 63.34 282 GLN A N 1
ATOM 2276 C CA . GLN A 1 282 ? -31.926 -0.591 25.405 1.00 63.34 282 GLN A CA 1
ATOM 2277 C C . GLN A 1 282 ? -33.056 -0.540 26.431 1.00 63.34 282 GLN A C 1
ATOM 2279 O O . GLN A 1 282 ? -33.200 -1.435 27.266 1.00 63.34 282 GLN A O 1
ATOM 2284 N N . SER A 1 283 ? -33.867 0.520 26.373 1.00 68.75 283 SER A N 1
ATOM 2285 C CA . SER A 1 283 ? -35.083 0.587 27.179 1.00 68.75 283 SER A CA 1
ATOM 2286 C C . SER A 1 283 ? -36.076 -0.467 26.685 1.00 68.75 283 SER A C 1
ATOM 2288 O O . SER A 1 283 ? -36.470 -0.465 25.517 1.00 68.75 283 SER A O 1
ATOM 2290 N N . SER A 1 284 ? -36.460 -1.367 27.582 1.00 81.31 284 SER A N 1
ATOM 2291 C CA . SER A 1 284 ? -37.384 -2.471 27.343 1.00 81.31 284 SER A CA 1
ATOM 2292 C C . SER A 1 284 ? -38.577 -2.355 28.286 1.00 81.31 284 SER A C 1
ATOM 2294 O O . SER A 1 284 ? -38.440 -1.929 29.433 1.00 81.31 284 SER A O 1
ATOM 2296 N N . ILE A 1 285 ? -39.766 -2.721 27.801 1.00 87.56 285 ILE A N 1
ATOM 2297 C CA . ILE A 1 285 ? -40.992 -2.730 28.604 1.00 87.56 285 ILE A CA 1
ATOM 2298 C C . ILE A 1 285 ? -41.466 -4.171 28.745 1.00 87.56 285 ILE A C 1
ATOM 2300 O O . ILE A 1 285 ? -41.821 -4.814 27.758 1.00 87.56 285 ILE A O 1
ATOM 2304 N N . TYR A 1 286 ? -41.516 -4.647 29.982 1.00 90.19 286 TYR A N 1
ATOM 2305 C CA . TYR A 1 286 ? -42.038 -5.959 30.342 1.00 90.19 286 TYR A CA 1
ATOM 2306 C C . TYR A 1 286 ? -43.404 -5.807 31.006 1.00 90.19 286 TYR A C 1
ATOM 2308 O O . TYR A 1 286 ? -43.650 -4.852 31.738 1.00 90.19 286 TYR A O 1
ATOM 2316 N N . SER A 1 287 ? -44.311 -6.750 30.761 1.00 91.81 287 SER A N 1
ATOM 2317 C CA . SER A 1 287 ? -45.610 -6.801 31.438 1.00 91.81 287 SER A CA 1
ATOM 2318 C C . SER A 1 287 ? -45.973 -8.244 31.739 1.00 91.81 287 SER A C 1
ATOM 2320 O O . SER A 1 287 ? -45.889 -9.090 30.840 1.00 91.81 287 SER A O 1
ATOM 2322 N N . GLY A 1 288 ? -46.382 -8.520 32.971 1.00 93.12 288 GLY A N 1
ATOM 2323 C CA . GLY A 1 288 ? -46.635 -9.885 33.406 1.00 93.12 288 GLY A CA 1
ATOM 2324 C C . GLY A 1 288 ? -46.960 -9.992 34.886 1.00 93.12 288 GLY A C 1
ATOM 2325 O O . GLY A 1 288 ? -47.098 -8.991 35.591 1.00 93.12 288 GLY A O 1
ATOM 2326 N N . LYS A 1 289 ? -47.085 -11.236 35.342 1.00 94.94 289 LYS A N 1
ATOM 2327 C CA . LYS A 1 289 ? -47.418 -11.564 36.727 1.00 94.94 289 LYS A CA 1
ATOM 2328 C C . LYS A 1 289 ? -46.152 -11.862 37.521 1.00 94.94 289 LYS A C 1
ATOM 2330 O O . LYS A 1 289 ? -45.309 -12.624 37.058 1.00 94.94 289 LYS A O 1
ATOM 2335 N N . VAL A 1 290 ? -46.031 -11.306 38.724 1.00 96.06 290 VAL A N 1
ATOM 2336 C CA . VAL A 1 290 ? -44.905 -11.587 39.626 1.00 96.06 290 VAL A CA 1
ATOM 2337 C C . VAL A 1 290 ? -45.002 -13.030 40.113 1.00 96.06 290 VAL A C 1
ATOM 2339 O O . VAL A 1 290 ? -45.967 -13.392 40.794 1.00 96.06 290 VAL A O 1
ATOM 2342 N N . VAL A 1 291 ? -43.999 -13.847 39.792 1.00 95.81 291 VAL A N 1
ATOM 2343 C CA . VAL A 1 291 ? -43.915 -15.258 40.216 1.00 95.81 291 VAL A CA 1
ATOM 2344 C C . VAL A 1 291 ? -42.911 -15.473 41.344 1.00 95.81 291 VAL A C 1
ATOM 2346 O O . VAL A 1 291 ? -43.106 -16.359 42.178 1.00 95.81 291 VAL A O 1
ATOM 2349 N N . TYR A 1 292 ? -41.906 -14.604 41.451 1.00 95.38 292 TYR A N 1
ATOM 2350 C CA . TYR A 1 292 ? -40.922 -14.633 42.527 1.00 95.38 292 TYR A CA 1
ATOM 2351 C C . TYR A 1 292 ? -40.447 -13.221 42.884 1.00 95.38 292 TYR A C 1
ATOM 2353 O O . TYR A 1 292 ? -40.402 -12.325 42.045 1.00 95.38 292 TYR A O 1
ATOM 2361 N N . ILE A 1 293 ? -40.118 -13.016 44.160 1.00 95.00 293 ILE A N 1
ATOM 2362 C CA . ILE A 1 293 ? -39.553 -11.764 44.667 1.00 95.00 293 ILE A CA 1
ATOM 2363 C C . ILE A 1 293 ? -38.573 -12.054 45.802 1.00 95.00 293 ILE A C 1
ATOM 2365 O O . ILE A 1 293 ? -38.852 -12.844 46.709 1.00 95.00 293 ILE A O 1
ATOM 2369 N N . ASN A 1 294 ? -37.423 -11.387 45.778 1.00 94.31 294 ASN A N 1
ATOM 2370 C CA . ASN A 1 294 ? -36.427 -11.454 46.832 1.00 94.31 294 ASN A CA 1
ATOM 2371 C C . ASN A 1 294 ? -35.913 -10.061 47.185 1.00 94.31 294 ASN A C 1
ATOM 2373 O O . ASN A 1 294 ? -34.929 -9.582 46.634 1.00 94.31 294 ASN A O 1
ATOM 2377 N N . VAL A 1 295 ? -36.541 -9.457 48.193 1.00 89.50 295 VAL A N 1
ATOM 2378 C CA . VAL A 1 295 ? -36.211 -8.109 48.685 1.00 89.50 295 VAL A CA 1
ATOM 2379 C C . VAL A 1 295 ? -34.782 -8.003 49.235 1.00 89.50 295 VAL A C 1
ATOM 2381 O O . VAL A 1 295 ? -34.240 -6.917 49.317 1.00 89.50 295 VAL A O 1
ATOM 2384 N N . ARG A 1 296 ? -34.139 -9.109 49.643 1.00 88.69 296 ARG A N 1
ATOM 2385 C CA . ARG A 1 296 ? -32.740 -9.064 50.122 1.00 88.69 296 ARG A CA 1
ATOM 2386 C C . ARG A 1 296 ? -31.715 -9.116 48.998 1.00 88.69 296 ARG A C 1
ATOM 2388 O O . ARG A 1 296 ? -30.553 -8.813 49.243 1.00 88.69 296 ARG A O 1
ATOM 2395 N N . LYS A 1 297 ? -32.117 -9.618 47.833 1.00 89.44 297 LYS A N 1
ATOM 2396 C CA . LYS A 1 297 ? -31.271 -9.721 46.644 1.00 89.44 297 LYS A CA 1
ATOM 2397 C C . LYS A 1 297 ? -31.623 -8.667 45.597 1.00 89.44 297 LYS A C 1
ATOM 2399 O O . LYS A 1 297 ? -30.982 -8.670 44.560 1.00 89.44 297 LYS A O 1
ATOM 2404 N N . ASP A 1 298 ? -32.632 -7.839 45.865 1.00 94.25 298 ASP A N 1
ATOM 2405 C CA . ASP A 1 298 ? -33.173 -6.844 44.943 1.00 94.25 298 ASP A CA 1
ATOM 2406 C C . ASP A 1 298 ? -33.512 -7.447 43.570 1.00 94.25 298 ASP A C 1
ATOM 2408 O O . ASP A 1 298 ? -33.118 -6.950 42.519 1.00 94.25 298 ASP A O 1
ATOM 2412 N N . VAL A 1 299 ? -34.244 -8.568 43.591 1.00 94.31 299 VAL A N 1
ATOM 2413 C CA . VAL A 1 299 ? -34.658 -9.305 42.385 1.00 94.31 299 VAL A CA 1
ATOM 2414 C C . VAL A 1 299 ? -36.155 -9.595 42.413 1.00 94.31 299 VAL A C 1
ATOM 2416 O O . VAL A 1 299 ? -36.708 -9.961 43.457 1.00 94.31 299 VAL A O 1
ATOM 2419 N N . LEU A 1 300 ? -36.793 -9.485 41.249 1.00 93.81 300 LEU A N 1
ATOM 2420 C CA . LEU A 1 300 ? -38.146 -9.956 40.961 1.00 93.81 300 LEU A CA 1
ATOM 2421 C C . LEU A 1 300 ? -38.155 -10.785 39.671 1.00 93.81 300 LEU A C 1
ATOM 2423 O O . LEU A 1 300 ? -37.399 -10.499 38.751 1.00 93.81 300 LEU A O 1
ATOM 2427 N N . GLU A 1 301 ? -39.021 -11.790 39.589 1.00 94.19 301 GLU A N 1
ATOM 2428 C CA . GLU A 1 301 ? -39.243 -12.557 38.358 1.00 94.19 301 GLU A CA 1
ATOM 2429 C C . GLU A 1 301 ? -40.686 -12.402 37.889 1.00 94.19 301 GLU A C 1
ATOM 2431 O O . GLU A 1 301 ? -41.636 -12.444 38.686 1.00 94.19 301 GLU A O 1
ATOM 2436 N N . LEU A 1 302 ? -40.841 -12.245 36.576 1.00 92.94 302 LEU A N 1
ATOM 2437 C CA . LEU A 1 302 ? -42.123 -12.070 35.911 1.00 92.94 302 LEU A CA 1
ATOM 2438 C C . LEU A 1 302 ? -42.408 -13.212 34.959 1.00 92.94 302 LEU A C 1
ATOM 2440 O O . LEU A 1 302 ? -41.610 -13.480 34.069 1.00 92.94 302 LEU A O 1
ATOM 2444 N N . GLU A 1 303 ? -43.597 -13.795 35.067 1.00 92.56 303 GLU A N 1
ATOM 2445 C CA . GLU A 1 303 ? -44.174 -14.577 33.980 1.00 92.56 303 GLU A CA 1
ATOM 2446 C C . GLU A 1 303 ? -44.777 -13.599 32.966 1.00 92.56 303 GLU A C 1
ATOM 2448 O O . GLU A 1 303 ? -45.851 -13.017 33.177 1.00 92.56 303 GLU A O 1
ATOM 2453 N N . ALA A 1 304 ? -44.053 -13.372 31.871 1.00 81.81 304 ALA A N 1
ATOM 2454 C CA . ALA A 1 304 ? -44.520 -12.544 30.770 1.00 81.81 304 ALA A CA 1
ATOM 2455 C C . ALA A 1 304 ? -45.662 -13.241 30.005 1.00 81.81 304 ALA A C 1
ATOM 2457 O O . ALA A 1 304 ? -45.846 -14.457 30.065 1.00 81.81 304 ALA A O 1
ATOM 2458 N N . LYS A 1 305 ? -46.454 -12.478 29.235 1.00 70.19 305 LYS A N 1
ATOM 2459 C CA . LYS A 1 305 ? -47.637 -12.999 28.506 1.00 70.19 305 LYS A CA 1
ATOM 2460 C C . LYS A 1 305 ? -47.340 -14.158 27.536 1.00 70.19 305 LYS A C 1
ATOM 2462 O O . LYS A 1 305 ? -48.263 -14.873 27.149 1.00 70.19 305 LYS A O 1
ATOM 2467 N N . ASN A 1 306 ? -46.082 -14.355 27.146 1.00 70.06 306 ASN A N 1
ATOM 2468 C CA . ASN A 1 306 ? -45.595 -15.465 26.322 1.00 70.06 306 ASN A CA 1
ATOM 2469 C C . ASN A 1 306 ? -45.156 -16.713 27.129 1.00 70.06 306 ASN A C 1
ATOM 2471 O O . ASN A 1 306 ? -44.705 -17.674 26.513 1.00 70.06 306 ASN A O 1
ATOM 2475 N N . ARG A 1 307 ? -45.347 -16.735 28.460 1.00 60.34 307 ARG A N 1
ATOM 2476 C CA . ARG A 1 307 ? -44.916 -17.788 29.408 1.00 60.34 307 ARG A CA 1
ATOM 2477 C C . ARG A 1 307 ? -43.401 -17.951 29.562 1.00 60.34 307 ARG A C 1
ATOM 2479 O O . ARG A 1 307 ? -42.941 -19.018 29.961 1.00 60.34 307 ARG A O 1
ATOM 2486 N N . GLU A 1 308 ? -42.629 -16.917 29.251 1.00 77.44 308 GLU A N 1
ATOM 2487 C CA . GLU A 1 308 ? -41.224 -16.852 29.654 1.00 77.44 308 GLU A CA 1
ATOM 2488 C C . GLU A 1 308 ? -41.125 -16.203 31.038 1.00 77.44 308 GLU A C 1
ATOM 2490 O O . GLU A 1 308 ? -41.761 -15.177 31.295 1.00 77.44 308 GLU A O 1
ATOM 2495 N N . GLU A 1 309 ? -40.351 -16.824 31.929 1.00 87.69 309 GLU A N 1
ATOM 2496 C CA . GLU A 1 309 ? -39.960 -16.232 33.208 1.00 87.69 309 GLU A CA 1
ATOM 2497 C C . GLU A 1 309 ? -38.757 -15.314 32.972 1.00 87.69 309 GLU A C 1
ATOM 2499 O O . GLU A 1 309 ? -37.725 -15.746 32.456 1.00 87.69 309 GLU A O 1
ATOM 2504 N N . ILE A 1 310 ? -38.907 -14.036 33.314 1.00 88.25 310 ILE A N 1
ATOM 2505 C CA . ILE A 1 310 ? -37.883 -13.005 33.132 1.00 88.25 310 ILE A CA 1
ATOM 2506 C C . ILE A 1 310 ? -37.429 -12.534 34.508 1.00 88.25 310 ILE A C 1
ATOM 2508 O O . ILE A 1 310 ? -38.232 -11.995 35.270 1.00 88.25 310 ILE A O 1
ATOM 2512 N N . GLU A 1 311 ? -36.143 -12.714 34.810 1.00 92.56 311 GLU A N 1
ATOM 2513 C CA . GLU A 1 311 ? -35.503 -12.182 36.015 1.00 92.56 311 GLU A CA 1
ATOM 2514 C C . GLU A 1 311 ? -35.145 -10.701 35.814 1.00 92.56 311 GLU A C 1
ATOM 2516 O O . GLU A 1 311 ? -34.501 -10.322 34.833 1.00 92.56 311 GLU A O 1
ATOM 2521 N N . ILE A 1 312 ? -35.564 -9.854 36.751 1.00 92.75 312 ILE A N 1
ATOM 2522 C CA . ILE A 1 312 ? -35.335 -8.412 36.742 1.00 92.75 312 ILE A CA 1
ATOM 2523 C C . ILE A 1 312 ? -34.695 -8.007 38.066 1.00 92.75 312 ILE A C 1
ATOM 2525 O O . ILE A 1 312 ? -35.234 -8.246 39.148 1.00 92.75 312 ILE A O 1
ATOM 2529 N N . TYR A 1 313 ? -33.555 -7.338 37.961 1.00 94.12 313 TYR A N 1
ATOM 2530 C CA . TYR A 1 313 ? -32.869 -6.715 39.081 1.00 94.12 313 TYR A CA 1
ATOM 2531 C C . TYR A 1 313 ? -33.449 -5.326 39.328 1.00 94.12 313 TYR A C 1
ATOM 2533 O O . TYR A 1 313 ? -33.846 -4.626 38.394 1.00 94.12 313 TYR A O 1
ATOM 2541 N N . VAL A 1 314 ? -33.475 -4.909 40.582 1.00 93.94 314 VAL A N 1
ATOM 2542 C CA . VAL A 1 314 ? -33.859 -3.558 40.983 1.00 93.94 314 VAL A CA 1
ATOM 2543 C C . VAL A 1 314 ? -32.766 -2.946 41.851 1.00 93.94 314 VAL A C 1
ATOM 2545 O O . VAL A 1 314 ? -31.893 -3.642 42.362 1.00 93.94 314 VAL A O 1
ATOM 2548 N N . ASP A 1 315 ? -32.778 -1.630 41.984 1.00 91.44 315 ASP A N 1
ATOM 2549 C CA . ASP A 1 315 ? -31.783 -0.875 42.738 1.00 91.44 315 ASP A CA 1
ATOM 2550 C C . ASP A 1 315 ? -32.436 0.287 43.504 1.00 91.44 315 ASP A C 1
ATOM 2552 O O . ASP A 1 315 ? -33.661 0.436 43.555 1.00 91.44 315 ASP A O 1
ATOM 2556 N N . ASN A 1 316 ? -31.608 1.116 44.137 1.00 89.25 316 ASN A N 1
ATOM 2557 C CA . ASN A 1 316 ? -32.039 2.289 44.892 1.00 89.25 316 ASN A CA 1
ATOM 2558 C C . ASN A 1 316 ? -32.567 3.439 44.013 1.00 89.25 316 ASN A C 1
ATOM 2560 O O . ASN A 1 316 ? -33.135 4.386 44.556 1.00 89.25 316 ASN A O 1
ATOM 2564 N N . GLU A 1 317 ? -32.369 3.382 42.696 1.00 90.81 317 GLU A N 1
ATOM 2565 C CA . GLU A 1 317 ? -32.890 4.359 41.733 1.00 90.81 317 GLU A CA 1
ATOM 2566 C C . GLU A 1 317 ? -34.226 3.914 41.125 1.00 90.81 317 GLU A C 1
ATOM 2568 O O . GLU A 1 317 ? -34.928 4.719 40.509 1.00 90.81 317 GLU A O 1
ATOM 2573 N N . THR A 1 318 ? -34.599 2.646 41.309 1.00 94.19 318 THR A N 1
ATOM 2574 C CA . THR A 1 318 ? -35.846 2.087 40.794 1.00 94.19 318 THR A CA 1
ATOM 2575 C C . THR A 1 318 ? -37.051 2.768 41.443 1.00 94.19 318 THR A C 1
ATOM 2577 O O . THR A 1 318 ? -37.207 2.783 42.665 1.00 94.19 318 THR A O 1
ATOM 2580 N N . ILE A 1 319 ? -37.948 3.305 40.615 1.00 94.94 319 ILE A N 1
ATOM 2581 C CA . ILE A 1 319 ? -39.182 3.955 41.070 1.00 94.94 319 ILE A CA 1
ATOM 2582 C C . ILE A 1 319 ? -40.330 2.947 41.048 1.00 94.94 319 ILE A C 1
ATOM 2584 O O . ILE A 1 319 ? -40.597 2.340 40.012 1.00 94.94 319 ILE A O 1
ATOM 2588 N N . TYR A 1 320 ? -41.063 2.823 42.153 1.00 96.81 320 TYR A N 1
ATOM 2589 C CA . TYR A 1 320 ? -42.223 1.936 42.242 1.00 96.81 320 TYR A CA 1
ATOM 2590 C C . TYR A 1 320 ? -43.507 2.742 42.389 1.00 96.81 320 TYR A C 1
ATOM 2592 O O . TYR A 1 320 ? -43.577 3.667 43.201 1.00 96.81 320 TYR A O 1
ATOM 2600 N N . ASN A 1 321 ? -44.530 2.368 41.627 1.00 97.31 321 ASN A N 1
ATOM 2601 C CA . ASN A 1 321 ? -45.863 2.935 41.736 1.00 97.31 321 ASN A CA 1
ATOM 2602 C C . ASN A 1 321 ? -46.921 1.853 41.925 1.00 97.31 321 ASN A C 1
ATOM 2604 O O . ASN A 1 321 ? -46.810 0.771 41.347 1.00 97.31 321 ASN A O 1
ATOM 2608 N N . ASP A 1 322 ? -47.948 2.166 42.708 1.00 94.81 322 ASP A N 1
ATOM 2609 C CA . ASP A 1 322 ? -49.181 1.385 42.729 1.00 94.81 322 ASP A CA 1
ATOM 2610 C C . ASP A 1 322 ? -50.098 1.734 41.542 1.00 94.81 322 ASP A C 1
ATOM 2612 O O . ASP A 1 322 ? -49.765 2.560 40.684 1.00 94.81 322 ASP A O 1
ATOM 2616 N N . GLU A 1 323 ? -51.256 1.082 41.502 1.00 93.12 323 GLU A N 1
ATOM 2617 C CA . GLU A 1 323 ? -52.280 1.243 40.470 1.00 93.12 323 GLU A CA 1
ATOM 2618 C C . GLU A 1 323 ? -52.856 2.669 40.369 1.00 93.12 323 GLU A C 1
ATOM 2620 O O . GLU A 1 323 ? -53.303 3.078 39.295 1.00 93.12 323 GLU A O 1
ATOM 2625 N N . ASP A 1 324 ? -52.795 3.442 41.457 1.00 92.25 324 ASP A N 1
ATOM 2626 C CA . ASP A 1 324 ? -53.280 4.822 41.549 1.00 92.25 324 ASP A CA 1
ATOM 2627 C C . ASP A 1 324 ? -52.160 5.852 41.289 1.00 92.25 324 ASP A C 1
ATOM 2629 O O . ASP A 1 324 ? -52.401 7.063 41.228 1.00 92.25 324 ASP A O 1
ATOM 2633 N N . GLY A 1 325 ? -50.922 5.384 41.094 1.00 88.06 325 GLY A N 1
ATOM 2634 C CA . GLY A 1 325 ? -49.749 6.210 40.830 1.00 88.06 325 GLY A CA 1
ATOM 2635 C C . GLY A 1 325 ? -49.043 6.732 42.084 1.00 88.06 325 GLY A C 1
ATOM 2636 O O . GLY A 1 325 ? -48.122 7.548 41.958 1.00 88.06 325 GLY A O 1
ATOM 2637 N N . TYR A 1 326 ? -49.411 6.275 43.282 1.00 94.50 326 TYR A N 1
ATOM 2638 C CA . TYR A 1 326 ? -48.678 6.593 44.507 1.00 94.50 326 TYR A CA 1
ATOM 2639 C C . TYR A 1 326 ? -47.346 5.850 44.554 1.00 94.50 326 TYR A C 1
ATOM 2641 O O . TYR A 1 326 ? -47.197 4.773 43.984 1.00 94.50 326 TYR A O 1
ATOM 2649 N N . LEU A 1 327 ? -46.348 6.453 45.205 1.00 95.75 327 LEU A N 1
ATOM 2650 C CA . LEU A 1 327 ? -45.049 5.815 45.405 1.00 95.75 327 LEU A CA 1
ATOM 2651 C C . LEU A 1 327 ? -45.169 4.704 46.448 1.00 95.75 327 LEU A C 1
ATOM 2653 O O . LEU A 1 327 ? -45.684 4.936 47.542 1.00 95.75 327 LEU A O 1
ATOM 2657 N N . ILE A 1 328 ? -44.643 3.534 46.106 1.00 95.88 328 ILE A N 1
ATOM 2658 C CA . ILE A 1 328 ? -44.536 2.371 46.992 1.00 95.88 328 ILE A CA 1
ATOM 2659 C C . ILE A 1 328 ? -43.082 1.892 47.041 1.00 95.88 328 ILE A C 1
ATOM 2661 O O . ILE A 1 328 ? -42.192 2.510 46.453 1.00 95.88 328 ILE A O 1
ATOM 2665 N N . GLU A 1 329 ? -42.825 0.788 47.733 1.00 93.94 329 GLU A N 1
ATOM 2666 C CA . GLU A 1 329 ? -41.522 0.132 47.753 1.00 93.94 329 GLU A CA 1
ATOM 2667 C C . GLU A 1 329 ? -41.604 -1.307 47.225 1.00 93.94 329 GLU A C 1
ATOM 2669 O O . GLU A 1 329 ? -42.674 -1.912 47.165 1.00 93.94 329 GLU A O 1
ATOM 2674 N N . LEU A 1 330 ? -40.452 -1.910 46.910 1.00 93.12 330 LEU A N 1
ATOM 2675 C CA . LEU A 1 330 ? -40.372 -3.309 46.467 1.00 93.12 330 LEU A CA 1
ATOM 2676 C C . LEU A 1 330 ? -41.072 -4.281 47.435 1.00 93.12 330 LEU A C 1
ATOM 2678 O O . LEU A 1 330 ? -41.702 -5.242 47.007 1.00 93.12 330 LEU A O 1
ATOM 2682 N N . ARG A 1 331 ? -40.987 -4.022 48.748 1.00 93.31 331 ARG A N 1
ATOM 2683 C CA . ARG A 1 331 ? -41.629 -4.841 49.796 1.00 93.31 331 ARG A CA 1
ATOM 2684 C C . ARG A 1 331 ? -43.159 -4.833 49.750 1.00 93.31 331 ARG A C 1
ATOM 2686 O O . ARG A 1 331 ? -43.776 -5.697 50.374 1.00 93.31 331 ARG A O 1
ATOM 2693 N N . ASP A 1 332 ? -43.740 -3.868 49.045 1.00 94.50 332 ASP A N 1
ATOM 2694 C CA . ASP A 1 332 ? -45.182 -3.721 48.882 1.00 94.50 332 ASP A CA 1
ATOM 2695 C C . ASP A 1 332 ? -45.691 -4.459 47.640 1.00 94.50 332 ASP A C 1
ATOM 2697 O O . ASP A 1 332 ? -46.897 -4.492 47.416 1.00 94.50 332 ASP A O 1
ATOM 2701 N N . ILE A 1 333 ? -44.803 -5.050 46.834 1.00 94.88 333 ILE A N 1
ATOM 2702 C CA . ILE A 1 333 ? -45.142 -5.891 45.682 1.00 94.88 333 ILE A CA 1
ATOM 2703 C C . ILE A 1 333 ? -45.124 -7.354 46.118 1.00 94.88 333 ILE A C 1
ATOM 2705 O O . ILE A 1 333 ? -44.199 -7.811 46.795 1.00 94.88 333 ILE A O 1
ATOM 2709 N N . TYR A 1 334 ? -46.137 -8.115 45.711 1.00 94.81 334 TYR A N 1
ATOM 2710 C CA . TYR A 1 334 ? -46.265 -9.515 46.094 1.00 94.81 334 TYR A CA 1
ATOM 2711 C C . TYR A 1 334 ? -46.316 -10.457 44.898 1.00 94.81 334 TYR A C 1
ATOM 2713 O O . TYR A 1 334 ? -46.822 -10.128 43.828 1.00 94.81 334 TYR A O 1
ATOM 2721 N N . VAL A 1 335 ? -45.874 -11.698 45.129 1.00 95.81 335 VAL A N 1
ATOM 2722 C CA . VAL A 1 335 ? -46.144 -12.812 44.212 1.00 95.81 335 VAL A CA 1
ATOM 2723 C C . VAL A 1 335 ? -47.649 -12.893 43.969 1.00 95.81 335 VAL A C 1
ATOM 2725 O O . VAL A 1 335 ? -48.432 -13.033 44.920 1.00 95.81 335 VAL A O 1
ATOM 2728 N N . GLY A 1 336 ? -48.027 -12.811 42.697 1.00 94.06 336 GLY A N 1
ATOM 2729 C CA . GLY A 1 336 ? -49.408 -12.741 42.244 1.00 94.06 336 GLY A CA 1
ATOM 2730 C C . GLY A 1 336 ? -49.808 -11.417 41.595 1.00 94.06 336 GLY A C 1
ATOM 2731 O O . GLY A 1 336 ? -50.730 -11.444 40.782 1.00 94.06 336 GLY A O 1
ATOM 2732 N N . ASP A 1 337 ? -49.134 -10.312 41.921 1.00 96.12 337 ASP A N 1
ATOM 2733 C CA . ASP A 1 337 ? -49.452 -8.989 41.375 1.00 96.12 337 ASP A CA 1
ATOM 2734 C C . ASP A 1 337 ? -49.122 -8.929 39.873 1.00 96.12 337 ASP A C 1
ATOM 2736 O O . ASP A 1 337 ? -48.142 -9.523 39.414 1.00 96.12 337 ASP A O 1
ATOM 2740 N N . GLU A 1 338 ? -49.939 -8.217 39.097 1.00 95.06 338 GLU A N 1
ATOM 2741 C CA . GLU A 1 338 ? -49.648 -7.913 37.692 1.00 95.06 338 GLU A CA 1
ATOM 2742 C C . GLU A 1 338 ? -48.952 -6.556 37.617 1.00 95.06 338 GLU A C 1
ATOM 2744 O O . GLU A 1 338 ? -49.466 -5.565 38.143 1.00 95.06 338 GLU A O 1
ATOM 2749 N N . ILE A 1 339 ? -47.779 -6.506 36.983 1.00 95.75 339 ILE A N 1
ATOM 2750 C CA . ILE A 1 339 ? -46.952 -5.299 36.912 1.00 95.75 339 ILE A CA 1
ATOM 2751 C C . ILE A 1 339 ? -46.499 -5.000 35.481 1.00 95.75 339 ILE A C 1
ATOM 2753 O O . ILE A 1 339 ? -46.400 -5.888 34.628 1.00 95.75 339 ILE A O 1
ATOM 2757 N N . VAL A 1 340 ? -46.177 -3.732 35.237 1.00 94.69 340 VAL A N 1
ATOM 2758 C CA . VAL A 1 340 ? -45.420 -3.266 34.072 1.00 94.69 340 VAL A CA 1
ATOM 2759 C C . VAL A 1 340 ? -44.071 -2.754 34.553 1.00 94.69 340 VAL A C 1
ATOM 2761 O O . VAL A 1 340 ? -44.005 -1.951 35.484 1.00 94.69 340 VAL A O 1
ATOM 2764 N N . VAL A 1 341 ? -42.999 -3.196 33.904 1.00 94.19 341 VAL A N 1
ATOM 2765 C CA . VAL A 1 341 ? -41.633 -2.779 34.211 1.00 94.19 341 VAL A CA 1
ATOM 2766 C C . VAL A 1 341 ? -41.034 -2.079 33.007 1.00 94.19 341 VAL A C 1
ATOM 2768 O O . VAL A 1 341 ? -40.931 -2.664 31.933 1.00 94.19 341 VAL A O 1
ATOM 2771 N N . VAL A 1 342 ? -40.611 -0.835 33.203 1.00 92.00 342 VAL A N 1
ATOM 2772 C CA . VAL A 1 342 ? -39.694 -0.145 32.296 1.00 92.00 342 VAL A CA 1
ATOM 2773 C C . VAL A 1 342 ? -38.290 -0.438 32.796 1.00 92.00 342 VAL A C 1
ATOM 2775 O O . VAL A 1 342 ? -37.946 -0.070 33.921 1.00 92.00 342 VAL A O 1
ATOM 2778 N N . ALA A 1 343 ? -37.495 -1.117 31.984 1.00 89.94 343 ALA A N 1
ATOM 2779 C CA . ALA A 1 343 ? -36.170 -1.587 32.348 1.00 89.94 343 ALA A CA 1
ATOM 2780 C C . ALA A 1 343 ? -35.128 -1.208 31.299 1.00 89.94 343 ALA A C 1
ATOM 2782 O O . ALA A 1 343 ? -35.451 -0.898 30.155 1.00 89.94 343 ALA A O 1
ATOM 2783 N N . GLU A 1 344 ? -33.871 -1.257 31.707 1.00 84.56 344 GLU A N 1
ATOM 2784 C CA . GLU A 1 344 ? -32.717 -1.235 30.822 1.00 84.56 344 GLU A CA 1
ATOM 2785 C C . GLU A 1 344 ? -32.191 -2.659 30.684 1.00 84.56 344 GLU A C 1
ATOM 2787 O O . GLU A 1 344 ? -31.830 -3.301 31.676 1.00 84.56 344 GLU A O 1
ATOM 2792 N N . ASP A 1 345 ? -32.168 -3.153 29.449 1.00 75.44 345 ASP A N 1
ATOM 2793 C CA . ASP A 1 345 ? -31.505 -4.407 29.121 1.00 75.44 345 ASP A CA 1
ATOM 2794 C C . ASP A 1 345 ? -30.020 -4.133 28.859 1.00 75.44 345 ASP A C 1
ATOM 2796 O O . ASP A 1 345 ? -29.667 -3.357 27.967 1.00 75.44 345 ASP A O 1
ATOM 2800 N N . LYS A 1 346 ? -29.157 -4.758 29.667 1.00 66.62 346 LYS A N 1
ATOM 2801 C CA . LYS A 1 346 ? -27.693 -4.674 29.570 1.00 66.62 346 LYS A CA 1
ATOM 2802 C C . LYS A 1 346 ? -27.088 -5.925 28.913 1.00 66.62 346 LYS A C 1
ATOM 2804 O O . LYS A 1 346 ? -25.899 -6.202 29.065 1.00 66.62 346 LYS A O 1
ATOM 2809 N N . GLY A 1 347 ? -27.905 -6.736 28.241 1.00 59.78 347 GLY A N 1
ATOM 2810 C CA . GLY A 1 347 ? -27.527 -7.945 27.506 1.00 59.78 347 GLY A CA 1
ATOM 2811 C C . GLY A 1 347 ? -27.355 -9.201 28.369 1.00 59.78 347 GLY A C 1
ATOM 2812 O O . GLY A 1 347 ? -27.740 -10.286 27.943 1.00 59.78 347 GLY A O 1
ATOM 2813 N N . HIS A 1 348 ? -26.791 -9.084 29.577 1.00 62.59 348 HIS A N 1
ATOM 2814 C CA . HIS A 1 348 ? -26.628 -10.212 30.514 1.00 62.59 348 HIS A CA 1
ATOM 2815 C C . HIS A 1 348 ? -27.615 -10.201 31.684 1.00 62.59 348 HIS A C 1
ATOM 2817 O O . HIS A 1 348 ? -27.866 -11.246 32.279 1.00 62.59 348 HIS A O 1
ATOM 2823 N N . TYR A 1 349 ? -28.138 -9.029 32.036 1.00 76.25 349 TYR A N 1
ATOM 2824 C CA . TYR A 1 349 ? -29.131 -8.840 33.084 1.00 76.25 349 TYR A CA 1
ATOM 2825 C C . TYR A 1 349 ? -29.985 -7.615 32.753 1.00 76.25 349 TYR A C 1
ATOM 2827 O O . TYR A 1 349 ? -29.549 -6.709 32.040 1.00 76.25 349 TYR A O 1
ATOM 2835 N N . THR A 1 350 ? -31.208 -7.600 33.273 1.00 86.44 350 THR A N 1
ATOM 2836 C CA . THR A 1 350 ? -32.172 -6.513 33.086 1.00 86.44 350 THR A CA 1
ATOM 2837 C C . THR A 1 350 ? -32.339 -5.770 34.406 1.00 86.44 350 THR A C 1
ATOM 2839 O O . THR A 1 350 ? -32.610 -6.402 35.427 1.00 86.44 350 THR A O 1
ATOM 2842 N N . THR A 1 351 ? -32.195 -4.444 34.400 1.00 91.00 351 THR A N 1
ATOM 2843 C CA . THR A 1 351 ? -32.395 -3.605 35.594 1.00 91.00 351 THR A CA 1
ATOM 2844 C C . THR A 1 351 ? -33.631 -2.731 35.423 1.00 91.00 351 THR A C 1
ATOM 2846 O O . THR A 1 351 ? -33.746 -2.002 34.439 1.00 91.00 351 THR A O 1
ATOM 2849 N N . ALA A 1 352 ? -34.568 -2.782 36.367 1.00 93.62 352 ALA A N 1
ATOM 2850 C CA . ALA A 1 352 ? -35.744 -1.922 36.339 1.00 93.62 352 ALA A CA 1
ATOM 2851 C C . ALA A 1 352 ? -35.362 -0.457 36.586 1.00 93.62 352 ALA A C 1
ATOM 2853 O O . ALA A 1 352 ? -34.599 -0.140 37.489 1.00 93.62 352 ALA A O 1
ATOM 2854 N N . LYS A 1 353 ? -35.963 0.454 35.824 1.00 94.31 353 LYS A N 1
ATOM 2855 C CA . LYS A 1 353 ? -35.990 1.890 36.137 1.00 94.31 353 LYS A CA 1
ATOM 2856 C C . LYS A 1 353 ? -37.309 2.289 36.773 1.00 94.31 353 LYS A C 1
ATOM 2858 O O . LYS A 1 353 ? -37.351 3.143 37.657 1.00 94.31 353 LYS A O 1
ATOM 2863 N N . ARG A 1 354 ? -38.400 1.651 36.345 1.00 94.69 354 ARG A N 1
ATOM 2864 C CA . ARG A 1 354 ? -39.721 1.873 36.921 1.00 94.69 354 ARG A CA 1
ATOM 2865 C C . ARG A 1 354 ? -40.541 0.600 36.949 1.00 94.69 354 ARG A C 1
ATOM 2867 O O . ARG A 1 354 ? -40.607 -0.112 35.952 1.00 94.69 354 ARG A O 1
ATOM 2874 N N . VAL A 1 355 ? -41.219 0.374 38.063 1.00 95.88 355 VAL A N 1
ATOM 2875 C CA . VAL A 1 355 ? -42.165 -0.719 38.262 1.00 95.88 355 VAL A CA 1
ATOM 2876 C C . VAL A 1 355 ? -43.526 -0.125 38.604 1.00 95.88 355 VAL A C 1
ATOM 2878 O O . VAL A 1 355 ? -43.633 0.704 39.502 1.00 95.88 355 VAL A O 1
ATOM 2881 N N . ILE A 1 356 ? -44.568 -0.530 37.886 1.00 96.81 356 ILE A N 1
ATOM 2882 C CA . ILE A 1 356 ? -45.937 -0.056 38.101 1.00 96.81 356 ILE A CA 1
ATOM 2883 C C . ILE A 1 356 ? -46.821 -1.268 38.353 1.00 96.81 356 ILE A C 1
ATOM 2885 O O . ILE A 1 356 ? -46.919 -2.142 37.491 1.00 96.81 356 ILE A O 1
ATOM 2889 N N . VAL A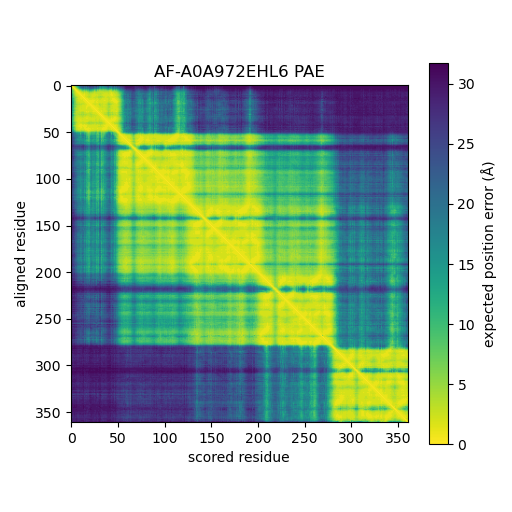 1 357 ? -47.469 -1.319 39.514 1.00 96.25 357 VAL A N 1
ATOM 2890 C CA . VAL A 1 357 ? -48.486 -2.331 39.801 1.00 96.25 357 VAL A CA 1
ATOM 2891 C C . VAL A 1 357 ? -49.759 -1.968 39.051 1.00 96.25 357 VAL A C 1
ATOM 2893 O O . VAL A 1 357 ? -50.261 -0.857 39.154 1.00 96.25 357 VAL A O 1
ATOM 2896 N N . ILE A 1 358 ? -50.262 -2.904 38.254 1.00 93.94 358 ILE A N 1
ATOM 2897 C CA . ILE A 1 358 ? -51.482 -2.742 37.458 1.00 93.94 358 ILE A CA 1
ATOM 2898 C C . ILE A 1 358 ? -52.668 -3.370 38.177 1.00 93.94 358 ILE A C 1
ATOM 2900 O O . ILE A 1 358 ? -53.788 -2.869 38.109 1.00 93.94 358 ILE A O 1
ATOM 2904 N N . THR A 1 359 ? -52.452 -4.506 38.837 1.00 92.00 359 THR A N 1
ATOM 2905 C CA . THR A 1 359 ? -53.504 -5.212 39.568 1.00 92.00 359 THR A CA 1
ATOM 2906 C C . THR A 1 359 ? -52.902 -5.956 40.750 1.00 92.00 359 THR A C 1
ATOM 2908 O O . THR A 1 359 ? -51.920 -6.685 40.604 1.00 92.00 359 THR A O 1
ATOM 2911 N N . ARG A 1 360 ? -53.514 -5.769 41.921 1.00 91.19 360 ARG A N 1
ATOM 2912 C CA . ARG A 1 360 ? -53.178 -6.474 43.160 1.00 91.19 360 ARG A CA 1
ATOM 2913 C C . ARG A 1 360 ? -53.815 -7.862 43.176 1.00 91.19 360 ARG A C 1
ATOM 2915 O O . ARG A 1 360 ? -54.931 -8.035 42.685 1.00 91.19 360 ARG A O 1
ATOM 2922 N N . ARG A 1 361 ? -53.097 -8.832 43.737 1.00 83.12 361 ARG A N 1
ATOM 2923 C CA . ARG A 1 361 ? -53.585 -10.205 43.942 1.00 83.12 361 ARG A CA 1
ATOM 2924 C C . ARG A 1 361 ? -54.810 -10.326 44.851 1.00 83.12 361 ARG A C 1
ATOM 2926 O O . ARG A 1 361 ? -54.951 -9.502 45.784 1.00 83.12 361 ARG A O 1
#

Sequence (361 aa):
RGGSNRFIHEIDSEAVIYINGRVAAVEQLEKGQIVTAVIENGVITDIKALSDKKILEGYFFYYLQGYEQIPRVSVKDDRDEAHSFLLTDNSRVYFMGKAVHISDLNQGDVVTVTYIDDEVVKIEAEPKEKYFEGIVKAKNDKKGEYALEVLLDDKTVEIFNVDSKATLKRDKRSVDFKDIKIGDEVEIVTEYKTITSINAFSIKRTVEGYIKKMAIGQKPEPIEIIVEKYDGTAEIFELTPDTVIRVEEERAGIYDLRLNYEVELEIENDEVLWVEAYQKFQSSIYSGKVVYINVRKDVLELEAKNREEIEIYVDNETIYNDEDGYLIELRDIYVGDEIVVVAEDKGHYTTAKRVIVITRR

pLDDT: mean 89.72, std 9.94, range [36.09, 98.31]

Radius of gyration: 40.41 Å; Cα contacts (8 Å, |Δi|>4): 824; chains: 1; bounding box: 83×41×119 Å

Secondary structure (DSSP, 8-state):
---------EEEEEEEEEETTEEE-GGGPPTT--EEEEEETTEEEEEEE---EEEEEEEEEEEE--SSS--EEEEE-TT--EEEEE--TT-EEEETTEE--GGGPPTT-EEEEEEETTEEEEEEEE-SEEEEEEEEEEEE-GGG--EEEEEETTS-EEEEEEEEEEEEEETTEE--GGGSPTT-EEEEEEETTEEEEEEEE--EEEEEEEEEEEEE-STTSPEEEEEEETTS-EEEEEEPTTSEEEETTEEE-GGG--TT-EEEEEEETTEEEEEEEE---EEEEEEEEEEEEETTTTEEEEEETTS-EEEEE--TT-EEE-TTS-EE-GGG--TT-EEEEEEEE-SS-EEEEEEEEEE--

Nearest PDB structures (foldseek):
  1h9s-assembly1_B  TM=3.157E-01  e=7.387E-04  Escherichia coli
  4a76-assembly3_E  TM=6.256E-01  e=1.112E-01  Xenopus tropicalis
  1gut-assembly1_C  TM=7.970E-01  e=9.748E-01  Clostridium pasteurianum
  8jvs-assembly1_A-2  TM=6.355E-01  e=8.790E-01  synthetic construct
  3hxr-assembly1_A  TM=1.356E-01  e=2.239E-02  Saccharomyces cerevisiae

Mean predicted aligned error: 14.78 Å